Protein AF-A0AAV3RRJ3-F1 (afdb_monomer_lite)

pLDDT: mean 71.47, std 21.26, range [29.67, 95.81]

Structure (mmCIF, N/CA/C/O backbone):
data_AF-A0AAV3RRJ3-F1
#
_entry.id   AF-A0AAV3RRJ3-F1
#
loop_
_atom_site.group_PDB
_atom_site.id
_atom_site.type_symbol
_atom_site.label_atom_id
_atom_site.label_alt_id
_atom_site.label_comp_id
_atom_site.label_asym_id
_atom_site.label_entity_id
_atom_site.label_seq_id
_atom_site.pdbx_PDB_ins_code
_atom_site.Cartn_x
_atom_site.Cartn_y
_atom_site.Cartn_z
_atom_site.occupancy
_atom_site.B_iso_or_equiv
_atom_site.auth_seq_id
_atom_site.auth_comp_id
_atom_site.auth_asym_id
_atom_site.auth_atom_id
_atom_site.pdbx_PDB_model_num
ATOM 1 N N . MET A 1 1 ? -82.367 7.888 60.550 1.00 38.81 1 MET A N 1
ATOM 2 C CA . MET A 1 1 ? -82.787 6.617 59.929 1.00 38.81 1 MET A CA 1
ATOM 3 C C . MET A 1 1 ? -81.619 6.210 59.045 1.00 38.81 1 MET A C 1
ATOM 5 O O . MET A 1 1 ? -81.391 6.871 58.048 1.00 38.81 1 MET A O 1
ATOM 9 N N . GLU A 1 2 ? -80.621 5.538 59.613 1.00 41.44 2 GLU A N 1
ATOM 10 C CA . GLU A 1 2 ? -80.499 4.067 59.730 1.00 41.44 2 GLU A CA 1
ATOM 11 C C . GLU A 1 2 ? -79.431 3.600 58.715 1.00 41.44 2 GLU A C 1
ATOM 13 O O . GLU A 1 2 ? -79.688 3.619 57.520 1.00 41.44 2 GLU A O 1
ATOM 18 N N . TYR A 1 3 ? -78.229 3.347 59.267 1.00 33.16 3 TYR A N 1
ATOM 19 C CA . TYR A 1 3 ? -77.121 2.411 58.953 1.00 33.16 3 TYR A CA 1
ATOM 20 C C . TYR A 1 3 ? -76.788 1.997 57.497 1.00 33.16 3 TYR A C 1
ATOM 22 O O . TYR A 1 3 ? -77.660 1.903 56.652 1.00 33.16 3 TYR A O 1
ATOM 30 N N . ASP A 1 4 ? -75.602 1.518 57.102 1.00 46.25 4 ASP A N 1
ATOM 31 C CA . ASP A 1 4 ? -74.178 1.490 57.496 1.00 46.25 4 ASP A CA 1
ATOM 32 C C . ASP A 1 4 ? -73.520 0.495 56.477 1.00 46.25 4 ASP A C 1
ATOM 34 O O . ASP A 1 4 ? -74.219 -0.224 55.763 1.00 46.25 4 ASP A O 1
ATOM 38 N N . TYR A 1 5 ? -72.188 0.408 56.450 1.00 37.91 5 TYR A N 1
ATOM 39 C CA . TYR A 1 5 ? -71.330 -0.684 55.943 1.00 37.91 5 TYR A CA 1
ATOM 40 C C . TYR A 1 5 ? -70.905 -0.820 54.456 1.00 37.91 5 TYR A C 1
ATOM 42 O O . TYR A 1 5 ? -71.547 -1.438 53.615 1.00 37.91 5 TYR A O 1
ATOM 50 N N . ARG A 1 6 ? -69.648 -0.380 54.236 1.00 47.38 6 ARG A N 1
ATOM 51 C CA . ARG A 1 6 ? -68.499 -1.027 53.539 1.00 47.38 6 ARG A CA 1
ATOM 52 C C . ARG A 1 6 ? -68.763 -2.024 52.385 1.00 47.38 6 ARG A C 1
ATOM 54 O O . ARG A 1 6 ? -69.250 -3.120 52.626 1.00 47.38 6 ARG A O 1
ATOM 61 N N . LYS A 1 7 ? -68.053 -1.820 51.258 1.00 41.25 7 LYS A N 1
ATOM 62 C CA . LYS A 1 7 ? -66.797 -2.526 50.855 1.00 41.25 7 LYS A CA 1
ATOM 63 C C . LYS A 1 7 ? -66.288 -2.026 49.475 1.00 41.25 7 LYS A C 1
ATOM 65 O O . LYS A 1 7 ? -67.068 -1.825 48.558 1.00 41.25 7 LYS A O 1
ATOM 70 N N . ARG A 1 8 ? -64.965 -1.821 49.351 1.00 40.09 8 ARG A N 1
ATOM 71 C CA . ARG A 1 8 ? -64.169 -1.680 48.092 1.00 40.09 8 ARG A CA 1
ATOM 72 C C . ARG A 1 8 ? -63.987 -3.072 47.411 1.00 40.09 8 ARG A C 1
ATOM 74 O O . ARG A 1 8 ? -64.329 -4.028 48.111 1.00 40.09 8 ARG A O 1
ATOM 81 N N . PRO A 1 9 ? -63.363 -3.277 46.207 1.00 49.75 9 PRO A N 1
ATOM 82 C CA . PRO A 1 9 ? -62.542 -2.385 45.339 1.00 49.75 9 PRO A CA 1
ATOM 83 C C . PRO A 1 9 ? -62.705 -2.552 43.779 1.00 49.75 9 PRO A C 1
ATOM 85 O O . PRO A 1 9 ? -63.555 -3.304 43.323 1.00 49.75 9 PRO A O 1
ATOM 88 N N . VAL A 1 10 ? -61.791 -1.881 43.032 1.00 36.28 10 VAL A N 1
ATOM 89 C CA . VAL A 1 10 ? -61.236 -2.045 41.642 1.00 36.28 10 VAL A CA 1
ATOM 90 C C . VAL A 1 10 ? -62.103 -1.677 40.409 1.00 36.28 10 VAL A C 1
ATOM 92 O O . VAL A 1 10 ? -63.136 -2.283 40.179 1.00 36.28 10 VAL A O 1
ATOM 95 N N . GLN A 1 11 ? -61.826 -0.556 39.7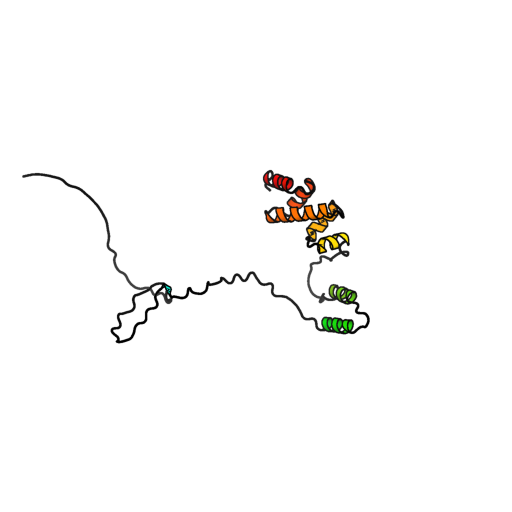01 1.00 38.94 11 GLN A N 1
ATOM 96 C CA . GLN A 1 11 ? -60.890 -0.342 38.549 1.00 38.94 11 GLN A CA 1
ATOM 97 C C . GLN A 1 11 ? -61.323 -1.112 37.271 1.00 38.94 11 GLN A C 1
ATOM 99 O O . GLN A 1 11 ? -61.542 -2.308 37.358 1.00 38.94 11 GLN A O 1
ATOM 104 N N . SER A 1 12 ? -61.493 -0.557 36.058 1.00 34.75 12 SER A N 1
ATOM 105 C CA . SER A 1 12 ? -60.887 0.608 35.392 1.00 34.75 12 SER A CA 1
ATOM 106 C C . SER A 1 12 ? -61.702 1.088 34.162 1.00 34.75 12 SER A C 1
ATOM 108 O O . SER A 1 12 ? -62.388 0.302 33.517 1.00 34.75 12 SER A O 1
ATOM 110 N N . SER A 1 13 ? -61.574 2.394 33.884 1.00 37.94 13 SER A N 1
ATOM 111 C CA . SER A 1 13 ? -61.574 3.163 32.608 1.00 37.94 13 SER A CA 1
ATOM 112 C C . SER A 1 13 ? -61.572 2.401 31.259 1.00 37.94 13 SER A C 1
ATOM 114 O O . SER A 1 13 ? -60.950 1.353 31.169 1.00 37.94 13 SER A O 1
ATOM 116 N N . SER A 1 14 ? -62.069 2.901 30.115 1.00 39.56 14 SER A N 1
ATOM 117 C CA . SER A 1 14 ? -62.614 4.213 29.720 1.00 39.56 14 SER A CA 1
ATOM 118 C C . SER A 1 14 ? -63.046 4.217 28.234 1.00 39.56 14 SER A C 1
ATOM 120 O O . SER A 1 14 ? -62.475 3.505 27.415 1.00 39.56 14 SER A O 1
ATOM 122 N N . SER A 1 15 ? -63.957 5.151 27.925 1.00 34.78 15 SER A N 1
ATOM 123 C CA . SER A 1 15 ? -64.024 6.055 26.750 1.00 34.78 15 SER A CA 1
ATOM 124 C C . SER A 1 15 ? -64.296 5.544 25.321 1.00 34.78 15 SER A C 1
ATOM 126 O O . SER A 1 15 ? -63.518 4.825 24.705 1.00 34.78 15 SER A O 1
ATOM 128 N N . ALA A 1 16 ? -65.389 6.102 24.787 1.00 46.53 16 ALA A N 1
ATOM 129 C CA . ALA A 1 16 ? -65.893 6.099 23.416 1.00 46.53 16 ALA A CA 1
ATOM 130 C C . ALA A 1 16 ? -65.105 7.017 22.457 1.00 46.53 16 ALA A C 1
ATOM 132 O O . ALA A 1 16 ? -64.341 7.874 22.901 1.00 46.53 16 ALA A O 1
ATOM 133 N N . SER A 1 17 ? -65.356 6.925 21.143 1.00 34.03 17 SER A N 1
ATOM 134 C CA . SER A 1 17 ? -64.971 7.976 20.183 1.00 34.03 17 SER A CA 1
ATOM 135 C C . SER A 1 17 ? -65.903 8.083 18.969 1.00 34.03 17 SER A C 1
ATOM 137 O O . SER A 1 17 ? -66.418 7.091 18.460 1.00 34.03 17 SER A O 1
ATOM 139 N N . HIS A 1 18 ? -66.118 9.346 18.586 1.00 35.56 18 HIS A N 1
ATOM 140 C CA . HIS A 1 18 ? -67.070 9.934 17.640 1.00 35.56 18 HIS A CA 1
ATOM 141 C C . HIS A 1 18 ? -66.561 9.987 16.178 1.00 35.56 18 HIS A C 1
ATOM 143 O O . HIS A 1 18 ? -65.372 9.856 15.905 1.00 35.56 18 HIS A O 1
ATOM 149 N N . HIS A 1 19 ? -67.510 10.244 15.270 1.00 38.81 19 HIS A N 1
ATOM 150 C CA . HIS A 1 19 ? -67.436 10.450 13.811 1.00 38.81 19 HIS A CA 1
ATOM 151 C C . HIS A 1 19 ? -66.600 11.657 13.312 1.00 38.81 19 HIS A C 1
ATOM 153 O O . HIS A 1 19 ? -66.565 12.671 13.999 1.00 38.81 19 HIS A O 1
ATOM 159 N N . GLN A 1 20 ? -66.103 11.596 12.055 1.00 42.53 20 GLN A N 1
ATOM 160 C CA . GLN A 1 20 ? -66.396 12.491 10.887 1.00 42.53 20 GLN A CA 1
ATOM 161 C C . GLN A 1 20 ? -65.348 12.308 9.748 1.00 42.53 20 GLN A C 1
ATOM 163 O O . GLN A 1 20 ? -64.156 12.250 10.016 1.00 42.53 20 GLN A O 1
ATOM 168 N N . MET A 1 21 ? -65.746 11.897 8.530 1.00 36.91 21 MET A N 1
ATOM 169 C CA . MET A 1 21 ? -66.129 12.657 7.306 1.00 36.91 21 MET A CA 1
ATOM 170 C C . MET A 1 21 ? -64.959 13.174 6.420 1.00 36.91 21 MET A C 1
ATOM 172 O O . MET A 1 21 ? -64.345 14.187 6.711 1.00 36.91 21 MET A O 1
ATOM 176 N N . TYR A 1 22 ? -64.750 12.451 5.305 1.00 43.03 22 TYR A N 1
ATOM 177 C CA . TYR A 1 22 ? -64.143 12.765 3.989 1.00 43.03 22 TYR A CA 1
ATOM 178 C C . TYR A 1 22 ? -62.840 13.586 3.829 1.00 43.03 22 TYR A C 1
ATOM 180 O O . TYR A 1 22 ? -62.794 14.790 4.046 1.00 43.03 22 TYR A O 1
ATOM 188 N N . GLY A 1 23 ? -61.851 12.930 3.197 1.00 37.75 23 GLY A N 1
ATOM 189 C CA . GLY A 1 23 ? -60.736 13.519 2.441 1.00 37.75 23 GLY A CA 1
ATOM 190 C C . GLY A 1 23 ? -59.931 12.419 1.726 1.00 37.75 23 GLY A C 1
ATOM 191 O O . GLY A 1 23 ? -59.360 11.552 2.380 1.00 37.75 23 GLY A O 1
ATOM 192 N N . GLN A 1 24 ? -59.964 12.392 0.389 1.00 51.06 24 GLN A N 1
ATOM 193 C CA . GLN A 1 24 ? -59.418 11.326 -0.463 1.00 51.06 24 GLN A CA 1
ATOM 194 C C . GLN A 1 24 ? -57.892 11.141 -0.370 1.00 51.06 24 GLN A C 1
ATOM 196 O O . GLN A 1 24 ? -57.144 12.112 -0.347 1.00 51.06 24 GLN A O 1
ATOM 201 N N . ASN A 1 25 ? -57.439 9.883 -0.461 1.00 42.66 25 ASN A N 1
ATOM 202 C CA . ASN A 1 25 ? -56.066 9.509 -0.817 1.00 42.66 25 ASN A CA 1
ATOM 203 C C . ASN A 1 25 ? -56.108 8.489 -1.972 1.00 42.66 25 ASN A C 1
ATOM 205 O O . ASN A 1 25 ? -56.594 7.373 -1.800 1.00 42.66 25 ASN A O 1
ATOM 209 N N . LEU A 1 26 ? -55.610 8.882 -3.149 1.00 51.38 26 LEU A N 1
ATOM 210 C CA . LEU A 1 26 ? -55.610 8.114 -4.407 1.00 51.38 26 LEU A CA 1
ATOM 211 C C . LEU A 1 26 ? -54.469 7.074 -4.526 1.00 51.38 26 LEU A C 1
ATOM 213 O O . LEU A 1 26 ? -53.973 6.822 -5.618 1.00 51.38 26 LEU A O 1
ATOM 217 N N . TYR A 1 27 ? -54.056 6.423 -3.436 1.00 42.62 27 TYR A N 1
ATOM 218 C CA . TYR A 1 27 ? -53.090 5.315 -3.512 1.00 42.62 27 TYR A CA 1
ATOM 219 C C . TYR A 1 27 ? -53.512 4.144 -2.617 1.00 42.62 27 TYR A C 1
ATOM 221 O O . TYR A 1 27 ? -53.810 4.363 -1.439 1.00 42.62 27 TYR A O 1
ATOM 229 N N . PRO A 1 28 ? -53.523 2.891 -3.121 1.00 45.72 28 PRO A N 1
ATOM 230 C CA . PRO A 1 28 ? -53.807 1.739 -2.283 1.00 45.72 28 PRO A CA 1
ATOM 231 C C . PRO A 1 28 ? -52.629 1.513 -1.333 1.00 45.72 28 PRO A C 1
ATOM 233 O O . PRO A 1 28 ? -51.527 1.140 -1.735 1.00 45.72 28 PRO A O 1
ATOM 236 N N . LYS A 1 29 ? -52.871 1.739 -0.042 1.00 45.72 29 LYS A N 1
ATOM 237 C CA . LYS A 1 29 ? -51.953 1.366 1.032 1.00 45.72 29 LYS A CA 1
ATOM 238 C C . LYS A 1 29 ? -51.941 -0.159 1.142 1.00 45.72 29 LYS A C 1
ATOM 240 O O . LYS A 1 29 ? -52.849 -0.760 1.712 1.00 45.72 29 LYS A O 1
ATOM 245 N N . VAL A 1 30 ? -50.921 -0.786 0.563 1.00 50.72 30 VAL A N 1
ATOM 246 C CA . VAL A 1 30 ? -50.671 -2.226 0.695 1.00 50.72 30 VAL A CA 1
ATOM 247 C C . VAL A 1 30 ? -50.358 -2.509 2.165 1.00 50.72 30 VAL A C 1
ATOM 249 O O . VAL A 1 30 ? -49.320 -2.097 2.676 1.00 50.72 30 VAL A O 1
ATOM 252 N N . GLY A 1 31 ? -51.295 -3.148 2.868 1.00 51.72 31 GLY A N 1
ATOM 253 C CA . GLY A 1 31 ? -51.127 -3.508 4.279 1.00 51.72 31 GLY A CA 1
ATOM 254 C C . GLY A 1 31 ? -52.410 -3.683 5.094 1.00 51.72 31 GLY A C 1
ATOM 255 O O . GLY A 1 31 ? -52.335 -4.201 6.202 1.00 51.72 31 GLY A O 1
ATOM 256 N N . GLN A 1 32 ? -53.589 -3.310 4.585 1.00 42.84 32 GLN A N 1
ATOM 257 C CA . GLN A 1 32 ? -54.856 -3.646 5.249 1.00 42.84 32 GLN A CA 1
ATOM 258 C C . GLN A 1 32 ? -55.465 -4.909 4.638 1.00 42.84 32 GLN A C 1
ATOM 260 O O . GLN A 1 32 ? -56.094 -4.875 3.584 1.00 42.84 32 GLN A O 1
ATOM 265 N N . SER A 1 33 ? -55.292 -6.040 5.319 1.00 47.38 33 SER A N 1
ATOM 266 C CA . SER A 1 33 ? -56.078 -7.248 5.081 1.00 47.38 33 SER A CA 1
ATOM 267 C C . SER A 1 33 ? -57.515 -7.013 5.556 1.00 47.38 33 SER A C 1
ATOM 269 O O . SER A 1 33 ? -57.852 -7.308 6.703 1.00 47.38 33 SER A O 1
ATOM 271 N N . GLN A 1 34 ? -58.364 -6.452 4.694 1.00 50.56 34 GLN A N 1
ATOM 272 C CA . GLN A 1 34 ? -59.808 -6.572 4.880 1.00 50.56 34 GLN A CA 1
ATOM 273 C C . GLN A 1 34 ? -60.217 -8.031 4.617 1.00 50.56 34 GLN A C 1
ATOM 275 O O . GLN A 1 34 ? -59.727 -8.630 3.654 1.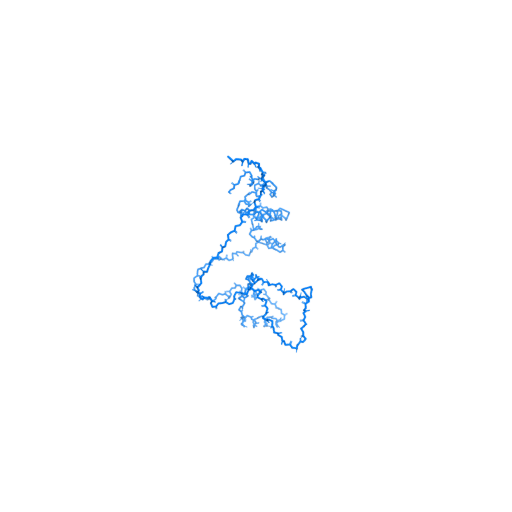00 50.56 34 GLN A O 1
ATOM 280 N N . PRO A 1 35 ? -61.091 -8.633 5.445 1.00 54.84 35 PRO A N 1
ATOM 281 C CA . PRO A 1 35 ? -61.667 -9.927 5.112 1.00 54.84 35 PRO A CA 1
ATOM 282 C C . PRO A 1 35 ? -62.484 -9.778 3.817 1.00 54.84 35 PRO A C 1
ATOM 284 O O . PRO A 1 35 ? -63.171 -8.766 3.650 1.00 54.84 35 PRO A O 1
ATOM 287 N N . PRO A 1 36 ? -62.410 -10.737 2.877 1.00 53.47 36 PRO A N 1
ATOM 288 C CA . PRO A 1 36 ? -63.180 -10.641 1.648 1.00 53.47 36 PRO A CA 1
ATOM 289 C C . PRO A 1 36 ? -64.682 -10.700 1.971 1.00 53.47 36 PRO A C 1
ATOM 291 O O . PRO A 1 36 ? -65.072 -11.382 2.926 1.00 53.47 36 PRO A O 1
ATOM 294 N N . PRO A 1 37 ? -65.544 -10.022 1.191 1.00 55.00 37 PRO A N 1
ATOM 295 C CA . PRO A 1 37 ? -66.982 -10.160 1.350 1.00 55.00 37 PRO A CA 1
ATOM 296 C C . PRO A 1 37 ? -67.382 -11.622 1.131 1.00 55.00 37 PRO A C 1
ATOM 298 O O . PRO A 1 37 ? -66.908 -12.282 0.202 1.00 55.00 37 PRO A O 1
ATOM 301 N N . SER A 1 38 ? -68.252 -12.125 2.005 1.00 58.03 38 SER A N 1
ATOM 302 C CA . SER A 1 38 ? -68.785 -13.485 1.963 1.00 58.03 38 SER A CA 1
ATOM 303 C C . SER A 1 38 ? -69.535 -13.728 0.652 1.00 58.03 38 SER A C 1
ATOM 305 O O . SER A 1 38 ? -70.727 -13.448 0.549 1.00 58.03 38 SER A O 1
ATOM 307 N N . SER A 1 39 ? -68.849 -14.255 -0.366 1.00 59.22 39 SER A N 1
ATOM 308 C CA . SER A 1 39 ? -69.519 -14.749 -1.567 1.00 59.22 39 SER A CA 1
ATOM 309 C C . SER A 1 39 ? -70.046 -16.157 -1.298 1.00 59.22 39 SER A C 1
ATOM 311 O O . SER A 1 39 ? -69.295 -17.132 -1.190 1.00 59.22 39 SER A O 1
ATOM 313 N N . SER A 1 40 ? -71.366 -16.267 -1.173 1.00 61.16 40 SER A N 1
ATOM 314 C CA . SER A 1 40 ? -72.098 -17.536 -1.184 1.00 61.16 40 SER A CA 1
ATOM 315 C C . SER A 1 40 ? -72.157 -18.064 -2.619 1.00 61.16 40 SER A C 1
ATOM 317 O O . SER A 1 40 ? -73.185 -18.004 -3.280 1.00 61.16 40 SER A O 1
ATOM 319 N N . GLY A 1 41 ? -71.012 -18.509 -3.133 1.00 63.00 41 GLY A N 1
ATOM 320 C CA . GLY A 1 41 ? -70.881 -19.182 -4.422 1.00 63.00 41 GLY A CA 1
ATOM 321 C C . GLY A 1 41 ? -70.358 -20.600 -4.220 1.00 63.00 41 GLY A C 1
ATOM 322 O O . GLY A 1 41 ? -69.409 -20.807 -3.457 1.00 63.00 41 GLY A O 1
ATOM 323 N N . ILE A 1 42 ? -70.987 -21.568 -4.890 1.00 66.00 42 ILE A N 1
ATOM 324 C CA . ILE A 1 42 ? -70.557 -22.970 -4.957 1.00 66.00 42 ILE A CA 1
ATOM 325 C C . ILE A 1 42 ? -69.274 -23.017 -5.791 1.00 66.00 42 ILE A C 1
ATOM 327 O O . ILE A 1 42 ? -69.302 -23.093 -7.014 1.00 66.00 42 ILE A O 1
ATOM 331 N N . GLY A 1 43 ? -68.136 -22.887 -5.123 1.00 70.56 43 GLY A N 1
ATOM 332 C CA . GLY A 1 43 ? -66.813 -22.973 -5.724 1.00 70.56 43 GLY A CA 1
ATOM 333 C C . GLY A 1 43 ? -65.848 -23.605 -4.733 1.00 70.56 43 GLY A C 1
ATOM 334 O O . GLY A 1 43 ? -65.941 -23.369 -3.526 1.00 70.56 43 GLY A O 1
ATOM 335 N N . ILE A 1 44 ? -64.934 -24.434 -5.231 1.00 76.50 44 ILE A N 1
ATOM 336 C CA . ILE A 1 44 ? -63.914 -25.078 -4.402 1.00 76.50 44 ILE A CA 1
ATOM 337 C C . ILE A 1 44 ? -62.896 -24.011 -3.999 1.00 76.50 44 ILE A C 1
ATOM 339 O O . ILE A 1 44 ? -62.253 -23.396 -4.848 1.00 76.50 44 ILE A O 1
ATOM 343 N N . ARG A 1 45 ? -62.761 -23.780 -2.691 1.00 72.12 45 ARG A N 1
ATOM 344 C CA . ARG A 1 45 ? -61.795 -22.830 -2.132 1.00 72.12 45 ARG A CA 1
ATOM 345 C C . ARG A 1 45 ? -60.572 -23.612 -1.679 1.00 72.12 45 ARG A C 1
ATOM 347 O O . ARG A 1 45 ? -60.645 -24.367 -0.716 1.00 72.12 45 ARG A O 1
ATOM 354 N N . VAL A 1 46 ? -59.459 -23.437 -2.380 1.00 74.25 46 VAL A N 1
ATOM 355 C CA . VAL A 1 46 ? -58.170 -24.014 -1.990 1.00 74.25 46 VAL A CA 1
ATOM 356 C C . VAL A 1 46 ? -57.407 -22.959 -1.195 1.00 74.25 46 VAL A C 1
ATOM 358 O O . VAL A 1 46 ? -57.127 -21.878 -1.708 1.00 74.25 46 VAL A O 1
ATOM 361 N N . ALA A 1 47 ? -57.094 -23.255 0.066 1.00 77.06 47 ALA A N 1
ATOM 362 C CA . ALA A 1 47 ? -56.273 -22.398 0.915 1.00 77.06 47 ALA A CA 1
ATOM 363 C C . ALA A 1 47 ? -54.886 -23.029 1.092 1.00 77.06 47 ALA A C 1
ATOM 365 O O . ALA A 1 47 ? -54.764 -24.154 1.573 1.00 77.06 47 ALA A O 1
ATOM 366 N N . ILE A 1 48 ? -53.837 -22.301 0.709 1.00 78.62 48 ILE A N 1
ATOM 367 C CA . ILE A 1 48 ? -52.445 -22.712 0.928 1.00 78.62 48 ILE A CA 1
ATOM 368 C C . ILE A 1 48 ? -52.065 -22.317 2.357 1.00 78.62 48 ILE A C 1
ATOM 370 O O . ILE A 1 48 ? -52.187 -21.140 2.717 1.00 78.62 48 ILE A O 1
ATOM 374 N N . LYS A 1 49 ? -51.617 -23.281 3.175 1.00 77.00 49 LYS A N 1
ATOM 375 C CA . LYS A 1 49 ? -51.187 -22.989 4.552 1.00 77.00 49 LYS A CA 1
ATOM 376 C C . LYS A 1 49 ? -50.007 -22.004 4.532 1.00 77.00 49 LYS A C 1
ATOM 378 O O . LYS A 1 49 ? -49.185 -22.090 3.616 1.00 77.00 49 LYS A O 1
ATOM 383 N N . PRO A 1 50 ? -49.895 -21.090 5.511 1.00 73.19 50 PRO A N 1
ATOM 384 C CA . PRO A 1 50 ? -48.785 -20.140 5.590 1.00 73.19 50 PRO A CA 1
ATOM 385 C C . PRO A 1 50 ? -47.411 -20.810 5.483 1.00 73.19 50 PRO A C 1
ATOM 387 O O . PRO A 1 50 ? -46.541 -20.285 4.799 1.00 73.19 50 PRO A O 1
ATOM 390 N N . GLU A 1 51 ? -47.263 -22.003 6.066 1.00 75.44 51 GLU A N 1
ATOM 391 C CA . GLU A 1 51 ? -46.033 -22.809 6.023 1.00 75.44 51 GLU A CA 1
ATOM 392 C C . GLU A 1 51 ? -45.582 -23.214 4.605 1.00 75.44 51 GLU A C 1
ATOM 394 O O . GLU A 1 51 ? -44.405 -23.489 4.398 1.00 75.44 51 GLU A O 1
ATOM 399 N N . TYR A 1 52 ? -46.496 -23.254 3.628 1.00 71.31 52 TYR A N 1
ATOM 400 C CA . TYR A 1 52 ? -46.201 -23.596 2.229 1.00 71.31 52 TYR A CA 1
ATOM 401 C C . TYR A 1 52 ? -46.098 -22.366 1.320 1.00 71.31 52 TYR A C 1
ATOM 403 O O . TYR A 1 52 ? -45.969 -22.501 0.102 1.00 71.31 52 TYR A O 1
ATOM 411 N N . ARG A 1 53 ? -46.181 -21.153 1.877 1.00 74.50 53 ARG A N 1
ATOM 412 C CA . ARG A 1 53 ? -45.932 -19.938 1.101 1.00 74.50 53 ARG A CA 1
ATOM 413 C C . ARG A 1 53 ? -44.435 -19.812 0.872 1.00 74.50 53 ARG A C 1
ATOM 415 O O . ARG A 1 53 ? -43.654 -19.820 1.816 1.00 74.50 53 ARG A O 1
ATOM 422 N N . ILE A 1 54 ? -44.047 -19.681 -0.391 1.00 79.94 54 ILE A N 1
ATOM 423 C CA . ILE A 1 54 ? -42.657 -19.428 -0.760 1.00 79.94 54 ILE A CA 1
ATOM 424 C C . ILE A 1 54 ? -42.271 -18.082 -0.145 1.00 79.94 54 ILE A C 1
ATOM 426 O O . ILE A 1 54 ? -42.954 -17.080 -0.376 1.00 79.94 54 ILE A O 1
ATOM 430 N N . THR A 1 55 ? -41.206 -18.057 0.653 1.00 75.38 55 THR A N 1
ATOM 431 C CA . THR A 1 55 ? -40.625 -16.801 1.128 1.00 75.38 55 THR A CA 1
ATOM 432 C C . THR A 1 55 ? -40.281 -15.960 -0.103 1.00 75.38 55 THR A C 1
ATOM 434 O O . THR A 1 55 ? -39.570 -16.464 -0.978 1.00 75.38 55 THR A O 1
ATOM 437 N N . PRO A 1 56 ? -40.799 -14.723 -0.236 1.00 74.62 56 PRO A N 1
ATOM 438 C CA . PRO A 1 56 ? -40.479 -13.895 -1.389 1.00 74.62 56 PRO A CA 1
ATOM 439 C C . PRO A 1 56 ? -38.955 -13.746 -1.501 1.00 74.62 56 PRO A C 1
ATOM 441 O O . PRO A 1 56 ? -38.289 -13.652 -0.462 1.00 74.62 56 PRO A O 1
ATOM 444 N N . PRO A 1 57 ? -38.392 -13.737 -2.725 1.00 73.94 57 PRO A N 1
ATOM 445 C CA . PRO A 1 57 ? -36.959 -13.585 -2.913 1.00 73.94 57 PRO A CA 1
ATOM 446 C C . PRO A 1 57 ? -36.455 -12.357 -2.147 1.00 73.94 57 PRO A C 1
ATOM 448 O O . PRO A 1 57 ? -37.098 -11.298 -2.239 1.00 73.94 57 PRO A O 1
ATOM 451 N N . PRO A 1 58 ? -35.340 -12.475 -1.400 1.00 73.81 58 PRO A N 1
ATOM 452 C CA . PRO A 1 58 ? -34.731 -11.340 -0.729 1.00 73.81 58 PRO A CA 1
ATOM 453 C C . PRO A 1 58 ? -34.573 -10.190 -1.721 1.00 73.81 58 PRO A C 1
ATOM 455 O O . PRO A 1 58 ? -33.945 -10.345 -2.769 1.00 73.81 58 PRO A O 1
ATOM 458 N N . GLN A 1 59 ? -35.195 -9.050 -1.417 1.00 69.69 59 GLN A N 1
ATOM 459 C CA . GLN A 1 59 ? -35.026 -7.840 -2.209 1.00 69.69 59 GLN A CA 1
ATOM 460 C C . GLN A 1 59 ? -33.605 -7.353 -1.941 1.00 69.69 59 GLN A C 1
ATOM 462 O O . GLN A 1 59 ? -33.350 -6.687 -0.939 1.00 69.69 59 GLN A O 1
ATOM 467 N N . MET A 1 60 ? -32.663 -7.757 -2.792 1.00 59.34 60 MET A N 1
ATOM 468 C CA . MET A 1 60 ? -31.343 -7.151 -2.788 1.00 59.34 60 MET A CA 1
ATOM 469 C C . MET A 1 60 ? -31.555 -5.675 -3.098 1.00 59.34 60 MET A C 1
ATOM 471 O O . MET A 1 60 ? -32.060 -5.322 -4.164 1.00 59.34 60 MET A O 1
ATOM 475 N N . THR A 1 61 ? -31.208 -4.802 -2.155 1.00 63.31 61 THR A N 1
ATOM 476 C CA . THR A 1 61 ? -30.947 -3.412 -2.507 1.00 63.31 61 THR A CA 1
ATOM 477 C C . THR A 1 61 ? -29.950 -3.438 -3.666 1.00 63.31 61 THR A C 1
ATOM 479 O O . THR A 1 61 ? -29.022 -4.255 -3.631 1.00 63.31 61 THR A O 1
ATOM 482 N N . PRO A 1 62 ? -30.104 -2.608 -4.712 1.00 62.00 62 PRO A N 1
ATOM 483 C CA . PRO A 1 62 ? -29.031 -2.404 -5.664 1.00 62.00 62 PRO A CA 1
ATOM 484 C C . PRO A 1 62 ? -27.903 -1.698 -4.912 1.00 62.00 62 PRO A C 1
ATOM 486 O O . PRO A 1 62 ? -27.704 -0.497 -5.024 1.00 62.00 62 PRO A O 1
ATOM 489 N N . GLN A 1 63 ? -27.135 -2.455 -4.132 1.00 57.88 63 GLN A N 1
ATOM 490 C CA . GLN A 1 63 ? -25.777 -2.115 -3.768 1.00 57.88 63 GLN A CA 1
ATOM 491 C C . GLN A 1 63 ? -24.939 -2.351 -5.029 1.00 57.88 63 GLN A C 1
ATOM 493 O O . GLN A 1 63 ? -24.028 -3.170 -5.068 1.00 57.88 63 GLN A O 1
ATOM 498 N N . MET A 1 64 ? -25.298 -1.647 -6.106 1.00 56.12 64 MET A N 1
ATOM 499 C CA . MET A 1 64 ? -24.360 -1.301 -7.152 1.00 56.12 64 MET A CA 1
ATOM 500 C C . MET A 1 64 ? -23.379 -0.356 -6.462 1.00 56.12 64 MET A C 1
ATOM 502 O O . MET A 1 64 ? -23.520 0.857 -6.536 1.00 56.12 64 MET A O 1
ATOM 506 N N . GLY A 1 65 ? -22.422 -0.905 -5.707 1.00 58.59 65 GLY A N 1
ATOM 507 C CA . GLY A 1 65 ? -21.145 -0.218 -5.599 1.00 58.59 65 GLY A CA 1
ATOM 508 C C . GLY A 1 65 ? -20.716 -0.001 -7.040 1.00 58.59 65 GLY A C 1
ATOM 509 O O . GLY A 1 65 ? -20.688 -0.983 -7.783 1.00 58.59 65 GLY A O 1
ATOM 510 N N . ASP A 1 66 ? -20.571 1.262 -7.447 1.00 65.25 66 ASP A N 1
ATOM 511 C CA . ASP A 1 66 ? -20.357 1.669 -8.834 1.00 65.25 66 ASP A CA 1
ATOM 512 C C . ASP A 1 66 ? -19.344 0.737 -9.495 1.00 65.25 66 ASP A C 1
ATOM 514 O O . ASP A 1 66 ? -18.143 0.828 -9.245 1.00 65.25 66 ASP A O 1
ATOM 518 N N . ILE A 1 67 ? -19.835 -0.212 -10.298 1.00 64.00 67 ILE A N 1
ATOM 519 C CA . ILE A 1 67 ? -18.968 -1.100 -11.062 1.00 64.00 67 ILE A CA 1
ATOM 520 C C . ILE A 1 67 ? -18.240 -0.163 -12.017 1.00 64.00 67 ILE A C 1
ATOM 522 O O . ILE A 1 67 ? -18.915 0.468 -12.840 1.00 64.00 67 ILE A O 1
ATOM 526 N N . PRO A 1 68 ? -16.907 -0.019 -11.912 1.00 69.69 68 PRO A N 1
ATOM 527 C CA . PRO A 1 68 ? -16.182 0.918 -12.745 1.00 69.69 68 PRO A CA 1
ATOM 528 C C . PRO A 1 68 ? -16.449 0.557 -14.201 1.00 69.69 68 PRO A C 1
ATOM 530 O O . PRO A 1 68 ? -16.065 -0.514 -14.676 1.00 69.69 68 PRO A O 1
ATOM 533 N N . ARG A 1 69 ? -17.179 1.421 -14.911 1.00 70.50 69 ARG A N 1
ATOM 534 C CA . ARG A 1 69 ? -17.431 1.215 -16.335 1.00 70.50 69 ARG A CA 1
ATOM 535 C C . ARG A 1 69 ? -16.088 1.394 -17.022 1.00 70.50 69 ARG A C 1
ATOM 537 O O . ARG A 1 69 ? -15.499 2.469 -16.943 1.00 70.50 69 ARG A O 1
ATOM 544 N N . SER A 1 70 ? -15.584 0.327 -17.637 1.00 70.06 70 SER A N 1
ATOM 545 C CA . SER A 1 70 ? -14.327 0.379 -18.378 1.00 70.06 70 SER A CA 1
ATOM 546 C C . SER A 1 70 ? -14.428 1.468 -19.444 1.00 70.06 70 SER A C 1
ATOM 548 O O . SER A 1 70 ? -15.275 1.386 -20.332 1.00 70.06 70 SER A O 1
ATOM 550 N N . ASN A 1 71 ? -13.584 2.493 -19.346 1.00 75.25 71 ASN A N 1
ATOM 551 C CA . ASN A 1 71 ? -13.476 3.553 -20.348 1.00 75.25 71 ASN A CA 1
ATOM 552 C C . ASN A 1 71 ? -12.480 3.144 -21.446 1.00 75.25 71 ASN A C 1
ATOM 554 O O . ASN A 1 71 ? -11.574 3.888 -21.821 1.00 75.25 71 ASN A O 1
ATOM 558 N N . PHE A 1 72 ? -12.584 1.890 -21.884 1.00 80.00 72 PHE A N 1
ATOM 559 C CA . PHE A 1 72 ? -11.716 1.348 -22.911 1.00 80.00 72 PHE A CA 1
ATOM 560 C C . PHE A 1 72 ? -12.168 1.867 -24.277 1.00 80.00 72 PHE A C 1
ATOM 562 O O . PHE A 1 72 ? -13.293 1.609 -24.706 1.00 80.00 72 PHE A O 1
ATOM 569 N N . HIS A 1 73 ? -11.270 2.583 -24.948 1.00 79.06 73 HIS A N 1
ATOM 570 C CA . HIS A 1 73 ? -11.431 3.008 -26.331 1.00 79.06 73 HIS A CA 1
ATOM 571 C C . HIS A 1 73 ? -10.631 2.069 -27.230 1.00 79.06 73 HIS A C 1
ATOM 573 O O . HIS A 1 73 ? -9.445 1.833 -26.998 1.00 79.06 73 HIS A O 1
ATOM 579 N N . PHE A 1 74 ? -11.301 1.494 -28.230 1.00 83.06 74 PHE A N 1
ATOM 580 C CA . PHE A 1 74 ? -10.661 0.602 -29.187 1.00 83.06 74 PHE A CA 1
ATOM 581 C C . PHE A 1 74 ? -9.935 1.425 -30.253 1.00 83.06 74 PHE A C 1
ATOM 583 O O . PHE A 1 74 ? -10.571 2.118 -31.044 1.00 83.06 74 PHE A O 1
ATOM 590 N N . GLU A 1 75 ? -8.609 1.330 -30.271 1.00 83.75 75 GLU A N 1
ATOM 591 C CA . GLU A 1 75 ? -7.752 2.037 -31.222 1.00 83.75 75 GLU A CA 1
ATOM 592 C C . GLU A 1 75 ? -7.345 1.086 -32.357 1.00 83.75 75 GLU A C 1
ATOM 594 O O . GLU A 1 75 ? -6.439 0.262 -32.205 1.00 83.75 75 GLU A O 1
ATOM 599 N N . PHE A 1 76 ? -8.019 1.193 -33.507 1.00 89.19 76 PHE A N 1
ATOM 600 C CA . PHE A 1 76 ? -7.775 0.326 -34.672 1.00 89.19 76 PHE A CA 1
ATOM 601 C C . PHE A 1 76 ? -6.335 0.425 -35.196 1.00 89.19 76 PHE A C 1
ATOM 603 O O . PHE A 1 76 ? -5.756 -0.571 -35.633 1.00 89.19 76 PHE A O 1
ATOM 610 N N . ASP A 1 77 ? -5.730 1.611 -35.123 1.00 85.25 77 ASP A N 1
ATOM 611 C CA . ASP A 1 77 ? -4.352 1.826 -35.571 1.00 85.25 77 ASP A CA 1
ATOM 612 C C . ASP A 1 77 ? -3.343 1.091 -34.680 1.00 85.25 77 ASP A C 1
ATOM 614 O O . ASP A 1 77 ? -2.374 0.500 -35.170 1.00 85.25 77 ASP A O 1
ATOM 618 N N . LEU A 1 78 ? -3.608 1.052 -33.370 1.00 85.00 78 LEU A N 1
ATOM 619 C CA . LEU A 1 78 ? -2.803 0.297 -32.419 1.00 85.00 78 LEU A CA 1
ATOM 620 C C . LEU A 1 78 ? -2.932 -1.209 -32.650 1.00 85.00 78 LEU A C 1
ATOM 622 O O . LEU A 1 78 ? -1.920 -1.911 -32.679 1.00 85.00 78 LEU A O 1
ATOM 626 N N . GLU A 1 79 ? -4.156 -1.709 -32.823 1.00 88.12 79 GLU A N 1
ATOM 627 C CA . GLU A 1 79 ? -4.392 -3.124 -33.117 1.00 88.12 79 GLU A CA 1
ATOM 628 C C . GLU A 1 79 ? -3.642 -3.543 -34.385 1.00 88.12 79 GLU A C 1
ATOM 630 O O . GLU A 1 79 ? -2.934 -4.551 -34.390 1.00 88.12 79 GLU A O 1
ATOM 635 N N . LYS A 1 80 ? -3.707 -2.728 -35.442 1.00 88.56 80 LYS A N 1
ATOM 636 C CA . LYS A 1 80 ? -2.993 -2.996 -36.692 1.00 88.56 80 LYS A CA 1
ATOM 637 C C . LYS A 1 80 ? -1.475 -3.049 -36.494 1.00 88.56 80 LYS A C 1
ATOM 639 O O . LYS A 1 80 ? -0.819 -3.909 -37.080 1.00 88.56 80 LYS A O 1
ATOM 644 N N . LYS A 1 81 ? -0.913 -2.177 -35.648 1.00 85.81 81 LYS A N 1
ATOM 645 C CA . LYS A 1 81 ? 0.517 -2.188 -35.283 1.00 85.81 81 LYS A CA 1
ATOM 646 C C . LYS A 1 81 ? 0.891 -3.448 -34.495 1.00 85.81 81 LYS A C 1
ATOM 648 O O . LYS A 1 81 ? 1.940 -4.033 -34.750 1.00 85.81 81 LYS A O 1
ATOM 653 N N . ILE A 1 82 ? 0.025 -3.893 -33.585 1.00 87.19 82 ILE A N 1
ATOM 654 C CA . ILE A 1 82 ? 0.193 -5.137 -32.819 1.00 87.19 82 ILE A CA 1
ATOM 655 C C . ILE A 1 82 ? 0.170 -6.357 -33.745 1.00 87.19 82 ILE A C 1
ATOM 657 O O . ILE A 1 82 ? 1.056 -7.204 -33.650 1.00 87.19 82 ILE A O 1
ATOM 661 N N . LEU A 1 83 ? -0.803 -6.430 -34.657 1.00 89.44 83 LEU A N 1
ATOM 662 C CA . LEU A 1 83 ? -0.931 -7.530 -35.615 1.00 89.44 83 LEU A CA 1
ATOM 663 C C . LEU A 1 83 ? 0.277 -7.600 -36.558 1.00 89.44 83 LEU A C 1
ATOM 665 O O . LEU A 1 83 ? 0.828 -8.678 -36.760 1.00 89.44 83 LEU A O 1
ATOM 669 N N . ALA A 1 84 ? 0.736 -6.455 -37.071 1.00 86.62 84 ALA A N 1
ATOM 670 C CA . ALA A 1 84 ? 1.908 -6.395 -37.942 1.00 86.62 84 ALA A CA 1
ATOM 671 C C . ALA A 1 84 ? 3.213 -6.786 -37.220 1.00 86.62 84 ALA A C 1
ATOM 673 O O . ALA A 1 84 ? 4.070 -7.447 -37.799 1.00 86.62 84 ALA A O 1
ATOM 674 N N . GLU A 1 85 ? 3.389 -6.400 -35.953 1.00 84.56 85 GLU A N 1
ATOM 675 C CA . GLU A 1 85 ? 4.588 -6.769 -35.186 1.00 84.56 85 GLU A CA 1
ATOM 676 C C . GLU A 1 85 ? 4.571 -8.237 -34.748 1.00 84.56 85 GLU A C 1
ATOM 678 O O . GLU A 1 85 ? 5.629 -8.860 -34.677 1.00 84.56 85 GLU A O 1
ATOM 683 N N . ALA A 1 86 ? 3.388 -8.807 -34.508 1.00 83.50 86 ALA A N 1
ATOM 684 C CA . ALA A 1 86 ? 3.229 -10.235 -34.248 1.00 83.50 86 ALA A CA 1
ATOM 685 C C . ALA A 1 86 ? 3.583 -11.105 -35.470 1.00 83.50 86 ALA A C 1
ATOM 687 O O . ALA A 1 86 ? 3.998 -12.247 -35.294 1.00 83.50 86 ALA A O 1
ATOM 688 N N . GLU A 1 87 ? 3.452 -10.572 -36.690 1.00 84.44 87 GLU A N 1
ATOM 689 C CA . GLU A 1 87 ? 3.839 -11.251 -37.937 1.00 84.44 87 GLU A CA 1
ATOM 690 C C . GLU A 1 87 ? 5.361 -11.227 -38.187 1.00 84.44 87 GLU A C 1
ATOM 692 O O . GLU A 1 87 ? 5.882 -11.994 -38.998 1.00 84.44 87 GLU A O 1
ATOM 697 N N . LYS A 1 88 ? 6.117 -10.379 -37.478 1.00 88.50 88 LYS A N 1
ATOM 698 C CA . LYS A 1 88 ? 7.564 -10.261 -37.679 1.00 88.50 88 LYS A CA 1
ATOM 699 C C . LYS A 1 88 ? 8.309 -11.446 -37.060 1.00 88.50 88 LYS A C 1
ATOM 701 O O . LYS A 1 88 ? 8.038 -11.844 -35.934 1.00 88.50 88 LYS A O 1
ATOM 706 N N . GLU A 1 89 ? 9.346 -11.929 -37.746 1.00 77.94 89 GLU A N 1
ATOM 707 C CA . GLU A 1 89 ? 10.213 -13.034 -37.288 1.00 77.94 89 GLU A CA 1
ATOM 708 C C . GLU A 1 89 ? 10.861 -12.772 -35.908 1.00 77.94 89 GLU A C 1
ATOM 710 O O . GLU A 1 89 ? 11.192 -13.700 -35.175 1.00 77.94 89 GLU A O 1
ATOM 715 N N . THR A 1 90 ? 10.997 -11.498 -35.518 1.00 79.31 90 THR A N 1
ATOM 716 C CA . THR A 1 90 ? 11.464 -11.070 -34.187 1.00 79.31 90 THR A CA 1
ATOM 717 C C . THR A 1 90 ? 10.567 -9.969 -33.596 1.00 79.31 90 THR A C 1
ATOM 719 O O . THR A 1 90 ? 10.858 -8.776 -33.751 1.00 79.31 90 THR A O 1
ATOM 722 N N . PRO A 1 91 ? 9.478 -10.326 -32.893 1.00 80.69 91 PRO A N 1
ATOM 723 C CA . PRO A 1 91 ? 8.550 -9.348 -32.327 1.00 80.69 91 PRO A CA 1
ATOM 724 C C . PRO A 1 91 ? 9.214 -8.463 -31.259 1.00 80.69 91 PRO A C 1
ATOM 726 O O . PRO A 1 91 ? 9.767 -8.946 -30.272 1.00 80.69 91 PRO A O 1
ATOM 729 N N . ASN A 1 92 ? 9.154 -7.144 -31.437 1.00 77.88 92 ASN A N 1
ATOM 730 C CA . ASN A 1 92 ? 9.718 -6.131 -30.544 1.00 77.88 92 ASN A CA 1
ATOM 731 C C . ASN A 1 92 ? 8.618 -5.423 -29.737 1.00 77.88 92 ASN A C 1
ATOM 733 O O . ASN A 1 92 ? 8.373 -4.221 -29.877 1.00 77.88 92 ASN A O 1
ATOM 737 N N . TRP A 1 93 ? 7.991 -6.169 -28.826 1.00 81.88 93 TRP A N 1
ATOM 738 C CA . TRP A 1 93 ? 6.921 -5.686 -27.943 1.00 81.88 93 TRP A CA 1
ATOM 739 C C . TRP A 1 93 ? 7.305 -4.459 -27.106 1.00 81.88 93 TRP A C 1
ATOM 741 O O . TRP A 1 93 ? 6.467 -3.597 -26.846 1.00 81.88 93 TRP A O 1
ATOM 751 N N . SER A 1 94 ? 8.584 -4.334 -26.739 1.00 77.81 94 SER A N 1
ATOM 752 C CA . SER A 1 94 ? 9.103 -3.206 -25.957 1.00 77.81 94 SER A CA 1
ATOM 753 C C . SER A 1 94 ? 8.959 -1.860 -26.672 1.00 77.81 94 SER A C 1
ATOM 755 O O . SER A 1 94 ? 8.779 -0.843 -26.008 1.00 77.81 94 SER A O 1
ATOM 757 N N . ARG A 1 95 ? 9.004 -1.837 -28.013 1.00 76.06 95 ARG A N 1
ATOM 758 C CA . ARG A 1 95 ? 8.778 -0.612 -28.797 1.00 76.06 95 ARG A CA 1
ATOM 759 C C . ARG A 1 95 ? 7.305 -0.230 -28.823 1.00 76.06 95 ARG A C 1
ATOM 761 O O . ARG A 1 95 ? 6.987 0.924 -28.586 1.00 76.06 95 ARG A O 1
ATOM 768 N N . ILE A 1 96 ? 6.409 -1.198 -29.025 1.00 72.25 96 ILE A N 1
ATOM 769 C CA . ILE A 1 96 ? 4.960 -0.945 -29.032 1.00 72.25 96 ILE A CA 1
ATOM 770 C C . ILE A 1 96 ? 4.485 -0.446 -27.666 1.00 72.25 96 ILE A C 1
ATOM 772 O O . ILE A 1 96 ? 3.757 0.539 -27.604 1.00 72.25 96 ILE A O 1
ATOM 776 N N . MET A 1 97 ? 4.931 -1.072 -26.572 1.00 68.19 97 MET A N 1
ATOM 777 C CA . MET A 1 97 ? 4.626 -0.597 -25.217 1.00 68.19 97 MET A CA 1
ATOM 778 C C . MET A 1 97 ? 5.265 0.762 -24.901 1.00 68.19 97 MET A C 1
ATOM 780 O O . MET A 1 97 ? 4.677 1.553 -24.166 1.00 68.19 97 MET A O 1
ATOM 784 N N . GLY A 1 98 ? 6.450 1.046 -25.450 1.00 68.50 98 GLY A N 1
ATOM 785 C CA . GLY A 1 98 ? 7.097 2.353 -25.333 1.00 68.50 98 GLY A CA 1
ATOM 786 C C . GLY A 1 98 ? 6.329 3.461 -26.060 1.00 68.50 98 GLY A C 1
ATOM 787 O O . GLY A 1 98 ? 6.062 4.502 -25.465 1.00 68.50 98 GLY A O 1
ATOM 788 N N . ASP A 1 99 ? 5.916 3.210 -27.304 1.00 62.16 99 ASP A N 1
ATOM 789 C CA . ASP A 1 99 ? 5.189 4.163 -28.152 1.00 62.16 99 ASP A CA 1
ATOM 790 C C . ASP A 1 99 ? 3.754 4.395 -27.664 1.00 62.16 99 ASP A C 1
ATOM 792 O O . ASP A 1 99 ? 3.285 5.528 -27.646 1.00 62.16 99 ASP A O 1
ATOM 796 N N . LEU A 1 100 ? 3.069 3.361 -27.163 1.00 62.66 100 LEU A N 1
ATOM 797 C CA . LEU A 1 100 ? 1.757 3.498 -26.516 1.00 62.66 100 LEU A CA 1
ATOM 798 C C . LEU A 1 100 ? 1.767 4.467 -25.330 1.00 62.66 100 LEU A C 1
ATOM 800 O O . LEU A 1 100 ? 0.760 5.107 -25.033 1.00 62.66 100 LEU A O 1
ATOM 804 N N . ARG A 1 101 ? 2.911 4.573 -24.647 1.00 56.09 101 ARG A N 1
ATOM 805 C CA . ARG A 1 101 ? 3.112 5.484 -23.518 1.00 56.09 101 ARG A CA 1
ATOM 806 C C . ARG A 1 101 ? 3.334 6.938 -23.963 1.00 56.09 101 ARG A C 1
ATOM 808 O O . ARG A 1 101 ? 3.303 7.817 -23.107 1.00 56.09 101 ARG A O 1
ATOM 815 N N . PHE A 1 102 ? 3.559 7.182 -25.258 1.00 49.78 102 PHE A N 1
ATOM 816 C CA . PHE A 1 102 ? 3.875 8.493 -25.837 1.00 49.78 102 PHE A CA 1
ATOM 817 C C . PHE A 1 102 ? 2.870 8.986 -26.898 1.00 49.78 102 PHE A C 1
ATOM 819 O O . PHE A 1 102 ? 2.747 10.197 -27.058 1.00 49.78 102 PHE A O 1
ATOM 826 N N . GLU A 1 103 ? 2.130 8.110 -27.591 1.00 42.06 103 GLU A N 1
ATOM 827 C CA . GLU A 1 103 ? 1.210 8.503 -28.678 1.00 42.06 103 GLU A CA 1
ATOM 828 C C . GLU A 1 103 ? -0.259 8.704 -28.257 1.00 42.06 103 GLU A C 1
ATOM 830 O O . GLU A 1 103 ? -1.015 9.317 -29.007 1.00 42.06 103 GLU A O 1
ATOM 835 N N . ASN A 1 104 ? -0.688 8.300 -27.052 1.00 44.41 104 ASN A N 1
ATOM 836 C CA . ASN A 1 104 ? -2.032 8.639 -26.552 1.00 44.41 104 ASN A CA 1
ATOM 837 C C . ASN A 1 104 ? -2.036 9.982 -25.800 1.00 44.41 104 ASN A C 1
ATOM 839 O O . ASN A 1 104 ? -2.266 10.049 -24.594 1.00 44.41 104 ASN A O 1
ATOM 843 N N . ILE A 1 105 ? -1.745 11.065 -26.521 1.00 37.31 105 ILE A N 1
ATOM 844 C CA . ILE A 1 105 ? -2.175 12.407 -26.119 1.00 37.31 105 ILE A CA 1
ATOM 845 C C . ILE A 1 105 ? -2.786 13.072 -27.356 1.00 37.31 105 ILE A C 1
ATOM 847 O O . ILE A 1 105 ? -2.057 13.682 -28.144 1.00 37.31 105 ILE A O 1
ATOM 851 N N . PRO A 1 106 ? -4.115 12.992 -27.562 1.00 36.38 106 PRO A N 1
ATOM 852 C CA . PRO A 1 106 ? -4.773 13.903 -28.478 1.00 36.38 106 PRO A CA 1
ATOM 853 C C . PRO A 1 106 ? -4.539 15.328 -27.969 1.00 36.38 106 PRO A C 1
ATOM 855 O O . PRO A 1 106 ? -4.871 15.706 -26.845 1.00 36.38 106 PRO A O 1
ATOM 858 N N . SER A 1 107 ? -3.904 16.121 -28.814 1.00 38.00 107 SER A N 1
ATOM 859 C CA . SER A 1 107 ? -3.526 17.502 -28.585 1.00 38.00 107 SER A CA 1
ATOM 860 C C . SER A 1 107 ? -4.754 18.416 -28.510 1.00 38.00 107 SER A C 1
ATOM 862 O O . SER A 1 107 ? -5.073 19.099 -29.478 1.00 38.00 107 SER A O 1
ATOM 864 N N . LYS A 1 108 ? -5.434 18.493 -27.353 1.00 32.31 108 LYS A N 1
ATOM 865 C CA . LYS A 1 108 ? -6.175 19.701 -26.940 1.00 32.31 108 LYS A CA 1
ATOM 866 C C . LYS A 1 108 ? -6.618 19.691 -25.470 1.00 32.31 108 LYS A C 1
ATOM 868 O O . LYS A 1 108 ? -7.195 18.726 -24.989 1.00 32.31 108 LYS A O 1
ATOM 873 N N . SER A 1 109 ? -6.465 20.868 -24.857 1.00 29.67 109 SER A N 1
ATOM 874 C CA . SER A 1 109 ? -7.063 21.386 -23.611 1.00 29.67 109 SER A CA 1
ATOM 875 C C . SER A 1 109 ? -6.532 20.899 -22.247 1.00 29.67 109 SER A C 1
ATOM 877 O O . SER A 1 109 ? -6.815 19.799 -21.796 1.00 29.67 109 SER A O 1
ATOM 879 N N . THR A 1 110 ? -5.900 21.866 -21.561 1.00 31.31 110 THR A N 1
ATOM 880 C CA . THR A 1 110 ? -5.895 22.124 -20.103 1.00 31.31 110 THR A CA 1
ATOM 881 C C . THR A 1 110 ? -5.249 21.100 -19.162 1.00 31.31 110 THR A C 1
ATOM 883 O O . THR A 1 110 ? -5.869 20.146 -18.721 1.00 31.31 110 THR A O 1
ATOM 886 N N . GLU A 1 111 ? -4.002 21.418 -18.796 1.00 37.84 111 GLU A N 1
ATOM 887 C CA . GLU A 1 111 ? -3.507 21.497 -17.411 1.00 37.84 111 GLU A CA 1
ATOM 888 C C . GLU A 1 111 ? -3.824 20.322 -16.471 1.00 37.84 111 GLU A C 1
ATOM 890 O O . GLU A 1 111 ? -4.834 20.315 -15.776 1.00 37.84 111 GLU A O 1
ATOM 895 N N . SER A 1 112 ? -2.891 19.366 -16.388 1.00 33.16 112 SER A N 1
ATOM 896 C CA . SER A 1 112 ? -2.212 18.959 -15.139 1.00 33.16 112 SER A CA 1
ATOM 897 C C . SER A 1 112 ? -1.244 17.806 -15.415 1.00 33.16 112 SER A C 1
ATOM 899 O O . SER A 1 112 ? -1.592 16.629 -15.414 1.00 33.16 112 SER A O 1
ATOM 901 N N . THR A 1 113 ? 0.012 18.173 -15.639 1.00 33.28 113 THR A N 1
ATOM 902 C CA . THR A 1 113 ? 1.188 17.315 -15.476 1.00 33.28 113 THR A CA 1
ATOM 903 C C . THR A 1 113 ? 1.204 16.777 -14.031 1.00 33.28 113 THR A C 1
ATOM 905 O O . THR A 1 113 ? 1.066 17.562 -13.095 1.00 33.28 113 THR A O 1
ATOM 908 N N . PRO A 1 114 ? 1.429 15.471 -13.818 1.00 34.50 114 PRO A N 1
ATOM 909 C CA . PRO A 1 114 ? 2.763 15.119 -13.364 1.00 34.50 114 PRO A CA 1
ATOM 910 C C . PRO A 1 114 ? 3.383 14.109 -14.321 1.00 34.50 114 PRO A C 1
ATOM 912 O O . PRO A 1 114 ? 2.967 12.961 -14.456 1.00 34.50 114 PRO A O 1
ATOM 915 N N . SER A 1 115 ? 4.421 14.605 -14.980 1.00 38.78 115 SER A N 1
ATOM 916 C CA . SER A 1 115 ? 5.497 13.871 -15.611 1.00 38.78 115 SER A CA 1
ATOM 917 C C . SER A 1 115 ? 5.791 12.609 -14.804 1.00 38.78 115 SER A C 1
ATOM 919 O O . SER A 1 115 ? 6.267 12.687 -13.668 1.00 38.78 115 SER A O 1
ATOM 921 N N . PHE A 1 116 ? 5.492 11.436 -15.365 1.00 42.34 116 PHE A N 1
ATOM 922 C CA . PHE A 1 116 ? 6.089 10.211 -14.857 1.00 42.34 116 PHE A CA 1
ATOM 923 C C . PHE A 1 116 ? 7.575 10.315 -15.168 1.00 42.34 116 PHE A C 1
ATOM 925 O O . PHE A 1 116 ? 7.995 10.053 -16.293 1.00 42.34 116 PHE A O 1
ATOM 932 N N . GLY A 1 117 ? 8.315 10.771 -14.158 1.00 42.00 117 GLY A N 1
ATOM 933 C CA . GLY A 1 117 ? 9.753 10.950 -14.175 1.00 42.00 117 GLY A CA 1
ATOM 934 C C . GLY A 1 117 ? 10.528 9.649 -14.432 1.00 42.00 117 GLY A C 1
ATOM 935 O O . GLY A 1 117 ? 9.959 8.661 -14.907 1.00 42.00 117 GLY A O 1
ATOM 936 N N . PRO A 1 118 ? 11.842 9.659 -14.149 1.00 48.09 118 PRO A N 1
ATOM 937 C CA . PRO A 1 118 ? 12.784 8.623 -14.569 1.00 48.09 118 PRO A CA 1
ATOM 938 C C . PRO A 1 118 ? 12.265 7.242 -14.172 1.00 48.09 118 PRO A C 1
ATOM 940 O O . PRO A 1 118 ? 11.594 7.113 -13.144 1.00 48.09 118 PRO A O 1
ATOM 943 N N . SER A 1 119 ? 12.526 6.229 -15.010 1.00 57.78 119 SER A N 1
ATOM 944 C CA . SER A 1 119 ? 12.094 4.850 -14.759 1.00 57.78 119 SER A CA 1
ATOM 945 C C . SER A 1 119 ? 12.272 4.517 -13.275 1.00 57.78 119 SER A C 1
ATOM 947 O O . SER A 1 119 ? 13.368 4.769 -12.765 1.00 57.78 119 SER A O 1
ATOM 949 N N . PRO A 1 120 ? 11.235 4.022 -12.573 1.00 65.31 120 PRO A N 1
ATOM 950 C CA . PRO A 1 120 ? 11.344 3.762 -11.145 1.00 65.31 120 PRO A CA 1
ATOM 951 C C . PRO A 1 120 ? 12.562 2.882 -10.890 1.00 65.31 120 PRO A C 1
ATOM 953 O O . PRO A 1 120 ? 12.811 1.956 -11.665 1.00 65.31 120 PRO A O 1
ATOM 956 N N . ASP A 1 121 ? 13.326 3.206 -9.845 1.00 75.75 121 ASP A N 1
ATOM 957 C CA . ASP A 1 121 ? 14.570 2.501 -9.554 1.00 75.75 121 ASP A CA 1
ATOM 958 C C . ASP A 1 121 ? 14.347 0.983 -9.602 1.00 75.75 121 ASP A C 1
ATOM 960 O O . ASP A 1 121 ? 13.322 0.504 -9.095 1.00 75.75 121 ASP A O 1
ATOM 964 N N . PRO A 1 122 ? 15.288 0.201 -10.160 1.00 85.62 122 PRO A N 1
ATOM 965 C CA . PRO A 1 122 ? 15.152 -1.254 -10.258 1.00 85.62 122 PRO A CA 1
ATOM 966 C C . PRO A 1 122 ? 14.788 -1.915 -8.919 1.00 85.62 122 PRO A C 1
ATOM 968 O O . PRO A 1 122 ? 14.054 -2.902 -8.872 1.00 85.62 122 PRO A O 1
ATOM 971 N N . ILE A 1 123 ? 15.252 -1.319 -7.816 1.00 86.06 123 ILE A N 1
ATOM 972 C CA . ILE A 1 123 ? 14.952 -1.721 -6.440 1.00 86.06 123 ILE A CA 1
ATOM 973 C C . ILE A 1 123 ? 13.462 -1.525 -6.117 1.00 86.06 123 ILE A C 1
ATOM 975 O O . ILE A 1 123 ? 12.820 -2.432 -5.595 1.00 86.06 123 ILE A O 1
ATOM 979 N N . VAL A 1 124 ? 12.878 -0.377 -6.468 1.00 87.25 124 VAL A N 1
ATOM 980 C CA . VAL A 1 124 ? 11.449 -0.098 -6.258 1.00 87.25 124 VAL A CA 1
ATOM 981 C C . VAL A 1 124 ? 10.594 -1.049 -7.096 1.00 87.25 124 VAL A C 1
ATOM 983 O O . VAL A 1 124 ? 9.630 -1.607 -6.579 1.00 87.25 124 VAL A O 1
ATOM 986 N N . ILE A 1 125 ? 10.974 -1.312 -8.353 1.00 88.12 125 ILE A N 1
ATOM 987 C CA . ILE A 1 125 ? 10.270 -2.262 -9.236 1.00 88.12 125 ILE A CA 1
ATOM 988 C C . ILE A 1 125 ? 10.227 -3.668 -8.621 1.00 88.12 125 ILE A C 1
ATOM 990 O O . ILE A 1 125 ? 9.177 -4.310 -8.619 1.00 88.12 125 ILE A O 1
ATOM 994 N N . LYS A 1 126 ? 11.343 -4.135 -8.051 1.00 91.00 126 LYS A N 1
ATOM 995 C CA . LYS A 1 126 ? 11.424 -5.427 -7.351 1.00 91.00 126 LYS A CA 1
ATOM 996 C C . LYS A 1 126 ? 10.410 -5.520 -6.207 1.00 91.00 126 LYS A C 1
ATOM 998 O O . LYS A 1 126 ? 9.738 -6.539 -6.080 1.00 91.00 126 LYS A O 1
ATOM 1003 N N . TYR A 1 127 ? 10.270 -4.477 -5.391 1.00 89.50 127 TYR A N 1
ATOM 1004 C CA . TYR A 1 127 ? 9.300 -4.467 -4.290 1.00 89.50 127 TYR A CA 1
ATOM 1005 C C . TYR A 1 127 ? 7.853 -4.301 -4.770 1.00 89.50 127 TYR A C 1
ATOM 1007 O O . TYR A 1 127 ? 6.958 -4.942 -4.226 1.00 89.50 127 TYR A O 1
ATOM 1015 N N . LEU A 1 128 ? 7.617 -3.536 -5.836 1.00 90.38 128 LEU A N 1
ATOM 1016 C CA . LEU A 1 128 ? 6.304 -3.449 -6.483 1.00 90.38 128 LEU A CA 1
ATOM 1017 C C . LEU A 1 128 ? 5.828 -4.811 -7.003 1.00 90.38 128 LEU A C 1
ATOM 1019 O O . LEU A 1 128 ? 4.668 -5.171 -6.820 1.00 90.38 128 LEU A O 1
ATOM 1023 N N . ALA A 1 129 ? 6.729 -5.603 -7.592 1.00 87.88 129 ALA A N 1
ATOM 1024 C CA . ALA A 1 129 ? 6.423 -6.958 -8.053 1.00 87.88 129 ALA A CA 1
ATOM 1025 C C . ALA A 1 129 ? 6.046 -7.919 -6.907 1.00 87.88 129 ALA A C 1
ATOM 1027 O O . ALA A 1 129 ? 5.387 -8.927 -7.144 1.00 87.88 129 ALA A O 1
ATOM 1028 N N . LEU A 1 130 ? 6.419 -7.598 -5.662 1.00 87.25 130 LEU A N 1
ATOM 1029 C CA . LEU A 1 130 ? 6.003 -8.332 -4.460 1.00 87.25 130 LEU A CA 1
ATOM 1030 C C . LEU A 1 130 ? 4.620 -7.897 -3.939 1.00 87.25 130 LEU A C 1
ATOM 1032 O O . LEU A 1 130 ? 4.209 -8.352 -2.874 1.00 87.25 130 LEU A O 1
ATOM 1036 N N . GLY A 1 131 ? 3.915 -7.021 -4.660 1.00 87.12 131 GLY A N 1
ATOM 1037 C CA . GLY A 1 131 ? 2.588 -6.523 -4.289 1.00 87.12 131 GLY A CA 1
ATOM 1038 C C . GLY A 1 131 ? 2.604 -5.394 -3.257 1.00 87.12 131 GLY A C 1
ATOM 1039 O O . GLY A 1 131 ? 1.558 -5.057 -2.710 1.00 87.12 131 GLY A O 1
ATOM 1040 N N . LEU A 1 132 ? 3.770 -4.806 -2.971 1.00 86.94 132 LEU A N 1
ATOM 1041 C CA . LEU A 1 132 ? 3.889 -3.665 -2.063 1.00 86.94 132 LEU A CA 1
ATOM 1042 C C . LEU A 1 132 ? 3.483 -2.369 -2.785 1.00 86.94 132 LEU A C 1
ATOM 1044 O O . LEU A 1 132 ? 3.732 -2.203 -3.979 1.00 86.94 132 LEU A O 1
ATOM 1048 N N . SER A 1 133 ? 2.866 -1.433 -2.064 1.00 87.25 133 SER A N 1
ATOM 1049 C CA . SER A 1 133 ? 2.382 -0.170 -2.631 1.00 87.25 133 SER A CA 1
ATOM 1050 C C . SER A 1 133 ? 3.530 0.783 -2.979 1.00 87.25 133 SER A C 1
ATOM 1052 O O . SER A 1 133 ? 4.476 0.958 -2.211 1.00 87.25 133 SER A O 1
ATOM 1054 N N . ARG A 1 134 ? 3.437 1.433 -4.147 1.00 88.19 134 ARG A N 1
ATOM 1055 C CA . ARG A 1 134 ? 4.499 2.291 -4.702 1.00 88.19 134 ARG A CA 1
ATOM 1056 C C . ARG A 1 134 ? 4.971 3.369 -3.740 1.00 88.19 134 ARG A C 1
ATOM 1058 O O . ARG A 1 134 ? 6.172 3.506 -3.530 1.00 88.19 134 ARG A O 1
ATOM 1065 N N . ASP A 1 135 ? 4.031 4.112 -3.177 1.00 87.19 135 ASP A N 1
ATOM 1066 C CA . ASP A 1 135 ? 4.329 5.307 -2.387 1.00 87.19 135 ASP A CA 1
ATOM 1067 C C . ASP A 1 135 ? 5.036 4.927 -1.080 1.00 87.19 135 ASP A C 1
ATOM 1069 O O . ASP A 1 135 ? 6.004 5.555 -0.662 1.00 87.19 135 ASP A O 1
ATOM 1073 N N . VAL A 1 136 ? 4.620 3.808 -0.490 1.00 90.88 136 VAL A N 1
ATOM 1074 C CA . VAL A 1 136 ? 5.195 3.248 0.736 1.00 90.88 136 VAL A CA 1
ATOM 1075 C C . VAL A 1 136 ? 6.580 2.665 0.473 1.00 90.88 136 VAL A C 1
ATOM 1077 O O . VAL A 1 136 ? 7.508 2.908 1.240 1.00 90.88 136 VAL A O 1
ATOM 1080 N N . VAL A 1 137 ? 6.748 1.933 -0.632 1.00 93.31 137 VAL A N 1
ATOM 1081 C CA . VAL A 1 137 ? 8.040 1.370 -1.047 1.00 93.31 137 VAL A 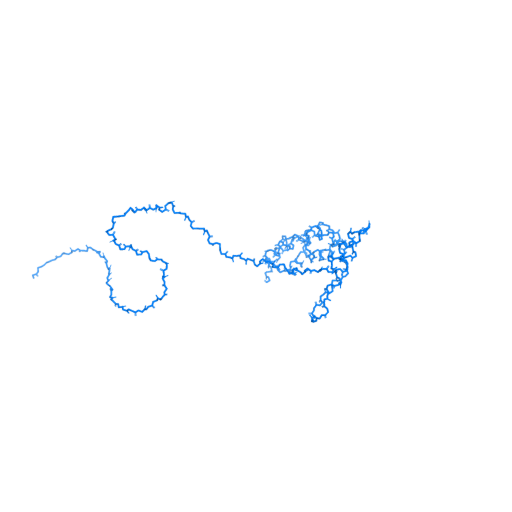CA 1
ATOM 1082 C C . VAL A 1 137 ? 9.053 2.472 -1.319 1.00 93.31 137 VAL A C 1
ATOM 1084 O O . VAL A 1 137 ? 10.196 2.341 -0.900 1.00 93.31 137 VAL A O 1
ATOM 1087 N N . GLN A 1 138 ? 8.663 3.556 -1.993 1.00 91.19 138 GLN A N 1
ATOM 1088 C CA . GLN A 1 138 ? 9.569 4.675 -2.252 1.00 91.19 138 GLN A CA 1
ATOM 1089 C C . GLN A 1 138 ? 10.087 5.289 -0.949 1.00 91.19 138 GLN A C 1
ATOM 1091 O O . GLN A 1 138 ? 11.294 5.468 -0.801 1.00 91.19 138 GLN A O 1
ATOM 1096 N N . ILE A 1 139 ? 9.199 5.535 0.017 1.00 91.88 139 ILE A N 1
ATOM 1097 C CA . ILE A 1 139 ? 9.576 6.063 1.334 1.00 91.88 139 ILE A CA 1
ATOM 1098 C C . ILE A 1 139 ? 10.474 5.064 2.077 1.00 91.88 139 ILE A C 1
ATOM 1100 O O . ILE A 1 139 ? 11.522 5.440 2.602 1.00 91.88 139 ILE A O 1
ATOM 1104 N N . ALA A 1 140 ? 10.112 3.782 2.089 1.00 93.06 140 ALA A N 1
ATOM 1105 C CA . ALA A 1 140 ? 10.877 2.751 2.782 1.00 93.06 140 ALA A CA 1
ATOM 1106 C C . ALA A 1 140 ? 12.278 2.560 2.189 1.00 93.06 140 ALA A C 1
ATOM 1108 O O . ALA A 1 140 ? 13.251 2.477 2.930 1.00 93.06 140 ALA A O 1
ATOM 1109 N N . VAL A 1 141 ? 12.393 2.506 0.860 1.00 93.50 141 VAL A N 1
ATOM 1110 C CA . VAL A 1 141 ? 13.672 2.344 0.154 1.00 93.50 141 VAL A CA 1
ATOM 1111 C C . VAL A 1 141 ? 14.544 3.587 0.323 1.00 93.50 141 VAL A C 1
ATOM 1113 O O . VAL A 1 141 ? 15.752 3.448 0.494 1.00 93.50 141 VAL A O 1
ATOM 1116 N N . ALA A 1 142 ? 13.957 4.786 0.354 1.00 92.12 142 ALA A N 1
ATOM 1117 C CA . ALA A 1 142 ? 14.701 6.015 0.624 1.00 92.12 142 ALA A CA 1
ATOM 1118 C C . ALA A 1 142 ? 15.329 6.034 2.031 1.00 92.12 142 ALA A C 1
ATOM 1120 O O . ALA A 1 142 ? 16.430 6.552 2.194 1.00 92.12 142 ALA A O 1
ATOM 1121 N N . ASN A 1 143 ? 14.659 5.452 3.034 1.00 92.88 143 ASN A N 1
ATOM 1122 C CA . ASN A 1 143 ? 15.134 5.450 4.424 1.00 92.88 143 ASN A CA 1
ATOM 1123 C C . ASN A 1 143 ? 15.990 4.222 4.785 1.00 92.88 143 ASN A C 1
ATOM 1125 O O . ASN A 1 143 ? 16.950 4.340 5.541 1.00 92.88 143 ASN A O 1
ATOM 1129 N N . TYR A 1 144 ? 15.660 3.040 4.258 1.00 91.69 144 TYR A N 1
ATOM 1130 C CA . TYR A 1 144 ? 16.283 1.763 4.638 1.00 91.69 144 TYR A CA 1
ATOM 1131 C C . TYR A 1 144 ? 17.117 1.109 3.522 1.00 91.69 144 TYR A C 1
ATOM 1133 O O . TYR A 1 144 ? 17.746 0.076 3.764 1.00 91.69 144 TYR A O 1
ATOM 1141 N N . GLY A 1 145 ? 17.133 1.671 2.309 1.00 90.19 145 GLY A N 1
ATOM 1142 C CA . GLY A 1 145 ? 17.818 1.098 1.145 1.00 90.19 145 GLY A CA 1
ATOM 1143 C C . GLY A 1 145 ? 17.189 -0.209 0.640 1.00 90.19 145 GLY A C 1
ATOM 1144 O O . GLY A 1 145 ? 16.006 -0.479 0.859 1.00 90.19 145 GLY A O 1
ATOM 1145 N N . ASP A 1 146 ? 17.983 -1.057 -0.030 1.00 90.75 146 ASP A N 1
ATOM 1146 C CA . ASP A 1 146 ? 17.563 -2.411 -0.447 1.00 90.75 146 ASP A CA 1
ATOM 1147 C C . ASP A 1 146 ? 17.634 -3.403 0.725 1.00 90.75 146 ASP A C 1
ATOM 1149 O O . ASP A 1 146 ? 18.406 -4.362 0.722 1.00 90.75 146 ASP A O 1
ATOM 1153 N N . ASN A 1 147 ? 16.826 -3.160 1.756 1.00 93.31 147 ASN A N 1
ATOM 1154 C CA . ASN A 1 147 ? 16.659 -4.085 2.868 1.00 93.31 147 ASN A CA 1
ATOM 1155 C C . ASN A 1 147 ? 15.258 -4.714 2.827 1.00 93.31 147 ASN A C 1
ATOM 1157 O O . ASN A 1 147 ? 14.295 -4.106 3.307 1.00 93.31 147 ASN A O 1
ATOM 1161 N N . PRO A 1 148 ? 15.115 -5.948 2.310 1.00 91.00 148 PRO A N 1
ATOM 1162 C CA . PRO A 1 148 ? 13.801 -6.538 2.084 1.00 91.00 148 PRO A CA 1
ATOM 1163 C C . PRO A 1 148 ? 13.020 -6.779 3.371 1.00 91.00 148 PRO A C 1
ATOM 1165 O O . PRO A 1 148 ? 11.793 -6.697 3.358 1.00 91.00 148 PRO A O 1
ATOM 1168 N N . SER A 1 149 ? 13.706 -7.043 4.483 1.00 93.88 149 SER A N 1
ATOM 1169 C CA . SER A 1 149 ? 13.063 -7.240 5.780 1.00 93.88 149 SER A CA 1
ATOM 1170 C C . SER A 1 149 ? 12.493 -5.928 6.317 1.00 93.88 149 SER A C 1
ATOM 1172 O O . SER A 1 149 ? 11.333 -5.886 6.721 1.00 93.88 149 SER A O 1
ATOM 1174 N N . LYS A 1 150 ? 13.274 -4.840 6.269 1.00 94.38 150 LYS A N 1
ATOM 1175 C CA . LYS A 1 150 ? 12.840 -3.516 6.747 1.00 94.38 150 LYS A CA 1
ATOM 1176 C C . LYS A 1 150 ? 11.765 -2.902 5.848 1.00 94.38 150 LYS A C 1
ATOM 1178 O O . LYS A 1 150 ? 10.781 -2.396 6.373 1.00 94.38 150 LYS A O 1
ATOM 1183 N N . VAL A 1 151 ? 11.895 -3.014 4.524 1.00 94.25 151 VAL A N 1
ATOM 1184 C CA . VAL A 1 151 ? 10.899 -2.495 3.568 1.00 94.25 151 VAL A CA 1
ATOM 1185 C C . VAL A 1 151 ? 9.550 -3.198 3.731 1.00 94.25 151 VAL A C 1
ATOM 1187 O O . VAL A 1 151 ? 8.515 -2.537 3.785 1.00 94.25 151 VAL A O 1
ATOM 1190 N N . LYS A 1 152 ? 9.546 -4.530 3.881 1.00 93.56 152 LYS A N 1
ATOM 1191 C CA . LYS A 1 152 ? 8.310 -5.281 4.151 1.00 93.56 152 LYS A CA 1
ATOM 1192 C C . LYS A 1 152 ? 7.708 -4.931 5.510 1.00 93.56 152 LYS A C 1
ATOM 1194 O O . LYS A 1 152 ? 6.499 -4.746 5.594 1.00 93.56 152 LYS A O 1
ATOM 1199 N N . ALA A 1 153 ? 8.531 -4.825 6.557 1.00 94.69 153 ALA A N 1
ATOM 1200 C CA . ALA A 1 153 ? 8.060 -4.461 7.892 1.00 94.69 153 ALA A CA 1
ATOM 1201 C C . ALA A 1 153 ? 7.408 -3.070 7.906 1.00 94.69 153 ALA A C 1
ATOM 1203 O O . ALA A 1 153 ? 6.292 -2.934 8.402 1.00 94.69 153 ALA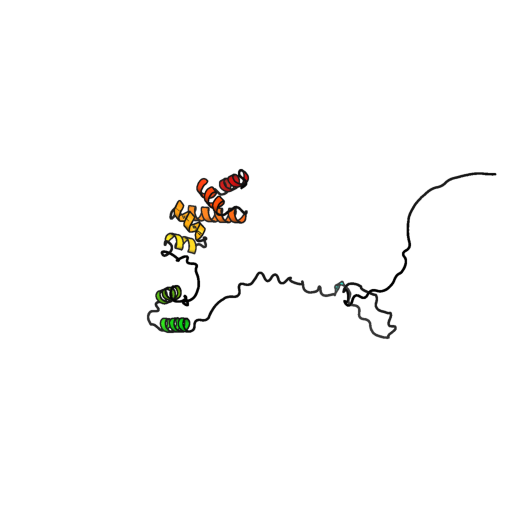 A O 1
ATOM 1204 N N . PHE A 1 154 ? 8.054 -2.074 7.289 1.00 95.69 154 PHE A N 1
ATOM 1205 C CA . PHE A 1 154 ? 7.497 -0.729 7.142 1.00 95.69 154 PHE A CA 1
ATOM 1206 C C . PHE A 1 154 ? 6.159 -0.756 6.404 1.00 95.69 154 PHE A C 1
ATOM 1208 O O . PHE A 1 154 ? 5.191 -0.172 6.875 1.00 95.69 154 PHE A O 1
ATOM 1215 N N . ALA A 1 155 ? 6.071 -1.470 5.278 1.00 94.44 155 ALA A N 1
ATOM 1216 C CA . ALA A 1 155 ? 4.841 -1.506 4.497 1.00 94.44 155 ALA A CA 1
ATOM 1217 C C . ALA A 1 155 ? 3.678 -2.199 5.218 1.00 94.44 155 ALA A C 1
ATOM 1219 O O . ALA A 1 155 ? 2.547 -1.718 5.162 1.00 94.44 155 ALA A O 1
ATOM 1220 N N . ASN A 1 156 ? 3.957 -3.290 5.934 1.00 94.38 156 ASN A N 1
ATOM 1221 C CA . ASN A 1 156 ? 2.958 -3.972 6.751 1.00 94.38 156 ASN A CA 1
ATOM 1222 C C . ASN A 1 156 ? 2.470 -3.075 7.899 1.00 94.38 156 ASN A C 1
ATOM 1224 O O . ASN A 1 156 ? 1.263 -2.925 8.077 1.00 94.38 156 ASN A O 1
ATOM 1228 N N . GLY A 1 157 ? 3.390 -2.444 8.639 1.00 94.75 157 GLY A N 1
ATOM 1229 C CA . GLY A 1 157 ? 3.045 -1.519 9.722 1.00 94.75 157 GLY A CA 1
ATOM 1230 C C . GLY A 1 157 ? 2.281 -0.294 9.218 1.00 94.75 157 GLY A C 1
ATOM 1231 O O . GLY A 1 157 ? 1.297 0.120 9.829 1.00 94.75 157 GLY A O 1
ATOM 1232 N N . TYR A 1 158 ? 2.678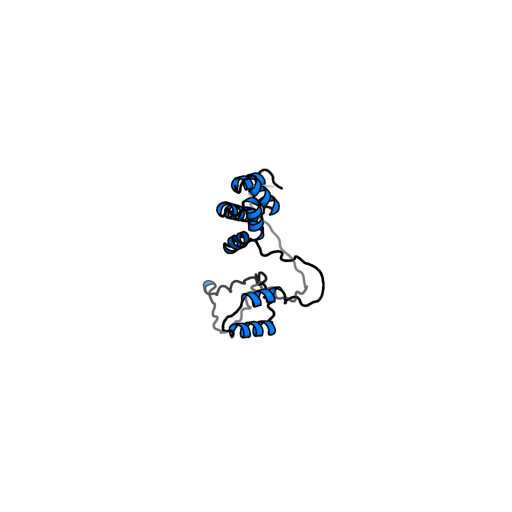 0.240 8.059 1.00 94.94 158 TYR A N 1
ATOM 1233 C CA . TYR A 1 158 ? 2.016 1.372 7.420 1.00 94.94 158 TYR A CA 1
ATOM 1234 C C . TYR A 1 158 ? 0.566 1.042 7.073 1.00 94.94 158 TYR A C 1
ATOM 1236 O O . TYR A 1 158 ? -0.328 1.802 7.436 1.00 94.94 158 TYR A O 1
ATOM 1244 N N . ASN A 1 159 ? 0.327 -0.101 6.420 1.00 94.25 159 ASN A N 1
ATOM 1245 C CA . ASN A 1 159 ? -1.020 -0.541 6.060 1.00 94.25 159 ASN A CA 1
ATOM 1246 C C . ASN A 1 159 ? -1.881 -0.788 7.303 1.00 94.25 159 ASN A C 1
ATOM 1248 O O . ASN A 1 159 ? -3.005 -0.300 7.357 1.00 94.25 159 ASN A O 1
ATOM 1252 N N . LEU A 1 160 ? -1.340 -1.453 8.327 1.00 94.62 160 LEU A N 1
ATOM 1253 C CA . LEU A 1 160 ? -2.072 -1.730 9.562 1.00 94.62 160 LEU A CA 1
ATOM 1254 C C . LEU A 1 160 ? -2.539 -0.442 10.257 1.00 94.62 160 LEU A C 1
ATOM 1256 O O . LEU A 1 160 ? -3.708 -0.305 10.608 1.00 94.62 160 LEU A O 1
ATOM 1260 N N . LEU A 1 161 ? -1.643 0.531 10.432 1.00 93.38 161 LEU A N 1
ATOM 1261 C CA . LEU A 1 161 ? -1.974 1.791 11.105 1.00 93.38 161 LEU A CA 1
ATOM 1262 C C . LEU A 1 161 ? -2.907 2.670 10.253 1.00 93.38 161 LEU A C 1
ATOM 1264 O O . LEU A 1 161 ? -3.804 3.330 10.776 1.00 93.38 161 LEU A O 1
ATOM 1268 N N . ARG A 1 162 ? -2.751 2.633 8.928 1.00 92.88 162 ARG A N 1
ATOM 1269 C CA . ARG A 1 162 ? -3.684 3.242 7.971 1.00 92.88 162 ARG A CA 1
ATOM 1270 C C . ARG A 1 162 ? -5.088 2.653 8.068 1.00 92.88 162 ARG A C 1
ATOM 1272 O O . ARG A 1 162 ? -6.059 3.400 7.986 1.00 92.88 162 ARG A O 1
ATOM 1279 N N . GLU A 1 163 ? -5.198 1.337 8.219 1.00 92.19 163 GLU A N 1
ATOM 1280 C CA . GLU A 1 163 ? -6.470 0.630 8.398 1.00 92.19 163 GLU A CA 1
ATOM 1281 C C . GLU A 1 163 ? -7.121 0.949 9.751 1.00 92.19 163 GLU A C 1
ATOM 1283 O O . GLU A 1 163 ? -8.345 1.007 9.840 1.00 92.19 163 GLU A O 1
ATOM 1288 N N . MET A 1 164 ? -6.323 1.254 10.782 1.00 91.50 164 MET A N 1
ATOM 1289 C CA . MET A 1 164 ? -6.817 1.767 12.069 1.00 91.50 164 MET A CA 1
ATOM 1290 C C . MET A 1 164 ? -7.319 3.220 12.004 1.00 91.50 164 MET A C 1
ATOM 1292 O O . MET A 1 164 ? -7.909 3.704 12.968 1.00 91.50 164 MET A O 1
ATOM 1296 N N . GLY A 1 165 ? -7.118 3.914 10.879 1.00 92.38 165 GLY A N 1
ATOM 1297 C CA . GLY A 1 165 ? -7.604 5.277 10.654 1.00 92.38 165 GLY A CA 1
ATOM 1298 C C . GLY A 1 165 ? -6.590 6.381 10.957 1.00 92.38 165 GLY A C 1
ATOM 1299 O O . GLY A 1 165 ? -6.950 7.557 10.912 1.00 92.38 165 GLY A O 1
ATOM 1300 N N . PHE A 1 166 ? -5.326 6.044 11.232 1.00 92.50 166 PHE A N 1
ATOM 1301 C CA . PHE A 1 166 ? -4.281 7.051 11.415 1.00 92.50 166 PHE A CA 1
ATOM 1302 C C . PHE A 1 166 ? -3.879 7.695 10.081 1.00 92.50 166 PHE A C 1
ATOM 1304 O O . PHE A 1 166 ? -3.897 7.068 9.017 1.00 92.50 166 PHE A O 1
ATOM 1311 N N . SER A 1 167 ? -3.499 8.974 10.136 1.00 91.81 167 SER A N 1
ATOM 1312 C CA . SER A 1 167 ? -3.121 9.732 8.942 1.00 91.81 167 SER A CA 1
ATOM 1313 C C . SER A 1 167 ? -1.838 9.182 8.306 1.00 91.81 167 SER A C 1
ATOM 1315 O O . SER A 1 167 ? -0.890 8.827 9.002 1.00 91.81 167 SER A O 1
ATOM 1317 N N . SER A 1 168 ? -1.764 9.157 6.973 1.00 90.81 168 SER A N 1
ATOM 1318 C CA . SER A 1 168 ? -0.594 8.645 6.243 1.00 90.81 168 SER A CA 1
ATOM 1319 C C . SER A 1 168 ? 0.729 9.263 6.711 1.00 90.81 168 SER A C 1
ATOM 1321 O O . SER A 1 168 ? 1.696 8.542 6.921 1.00 90.81 168 SER A O 1
ATOM 1323 N N . ASN A 1 169 ? 0.773 10.588 6.880 1.00 92.25 169 ASN A N 1
ATOM 1324 C CA . ASN A 1 169 ? 2.004 11.303 7.223 1.00 92.25 169 ASN A CA 1
ATOM 1325 C C . ASN A 1 169 ? 2.459 10.995 8.652 1.00 92.25 169 ASN A C 1
ATOM 1327 O O . ASN A 1 169 ? 3.638 10.722 8.864 1.00 92.25 169 ASN A O 1
ATOM 1331 N N . SER A 1 170 ? 1.524 10.961 9.607 1.00 92.94 170 SER A N 1
ATOM 1332 C CA . SER A 1 170 ? 1.845 10.632 10.997 1.00 92.94 170 SER A CA 1
ATOM 1333 C C . SER A 1 170 ? 2.333 9.188 11.126 1.00 92.94 170 SER A C 1
ATOM 1335 O O . SER A 1 170 ? 3.285 8.922 11.853 1.00 92.94 170 SER A O 1
ATOM 1337 N N . VAL A 1 171 ? 1.730 8.255 10.376 1.00 94.44 171 VAL A N 1
ATOM 1338 C CA . VAL A 1 171 ? 2.145 6.843 10.326 1.00 94.44 171 VAL A CA 1
ATOM 1339 C C . VAL A 1 171 ? 3.570 6.691 9.805 1.00 94.44 171 VAL A C 1
ATOM 1341 O O . VAL A 1 171 ? 4.350 5.960 10.411 1.00 94.44 171 VAL A O 1
ATOM 1344 N N . VAL A 1 172 ? 3.930 7.387 8.720 1.00 94.62 172 VAL A N 1
ATOM 1345 C CA . VAL A 1 172 ? 5.313 7.387 8.211 1.00 94.62 172 VAL A CA 1
ATOM 1346 C C . VAL A 1 172 ? 6.266 7.857 9.303 1.00 94.62 172 VAL A C 1
ATOM 1348 O O . VAL A 1 172 ? 7.212 7.147 9.627 1.00 94.62 172 VAL A O 1
ATOM 1351 N N . GLU A 1 173 ? 6.001 9.017 9.898 1.00 93.69 173 GLU A N 1
ATOM 1352 C CA . GLU A 1 173 ? 6.875 9.611 10.909 1.00 93.69 173 GLU A CA 1
ATOM 1353 C C . GLU A 1 173 ? 7.066 8.697 12.126 1.00 93.69 173 GLU A C 1
ATOM 1355 O O . GLU A 1 173 ? 8.198 8.439 12.532 1.00 93.69 173 GLU A O 1
ATOM 1360 N N . ALA A 1 174 ? 5.981 8.132 12.659 1.00 95.00 174 ALA A N 1
ATOM 1361 C CA . ALA A 1 174 ? 6.052 7.231 13.804 1.00 95.00 174 ALA A CA 1
ATOM 1362 C C . ALA A 1 174 ? 6.816 5.938 13.478 1.00 95.00 174 ALA A C 1
ATOM 1364 O O . ALA A 1 174 ? 7.651 5.499 14.268 1.00 95.00 174 ALA A O 1
ATOM 1365 N N . LEU A 1 175 ? 6.579 5.332 12.310 1.00 95.38 175 LEU A N 1
ATOM 1366 C CA . LEU A 1 175 ? 7.293 4.118 11.906 1.00 95.38 175 LEU A CA 1
ATOM 1367 C C . LEU A 1 175 ? 8.786 4.373 11.687 1.00 95.38 175 LEU A C 1
ATOM 1369 O O . LEU A 1 175 ? 9.599 3.535 12.074 1.00 95.38 175 LEU A O 1
ATOM 1373 N N . LEU A 1 176 ? 9.149 5.529 11.125 1.00 94.12 176 LEU A N 1
ATOM 1374 C CA . LEU A 1 176 ? 10.545 5.950 11.003 1.00 94.12 176 LEU A CA 1
ATOM 1375 C C . LEU A 1 176 ? 11.176 6.162 12.385 1.00 94.12 176 LEU A C 1
ATOM 1377 O O . LEU A 1 176 ? 12.270 5.664 12.636 1.00 94.12 176 LEU A O 1
ATOM 1381 N N . MET A 1 177 ? 10.474 6.848 13.291 1.00 94.12 177 MET A N 1
ATOM 1382 C CA . MET A 1 177 ? 10.955 7.158 14.641 1.00 94.12 177 MET A CA 1
ATOM 1383 C C . MET A 1 177 ? 11.191 5.904 15.494 1.00 94.12 177 MET A C 1
ATOM 1385 O O . MET A 1 177 ? 12.117 5.877 16.302 1.00 94.12 177 MET A O 1
ATOM 1389 N N . PHE A 1 178 ? 10.375 4.862 15.314 1.00 94.88 178 PHE A N 1
ATOM 1390 C CA . PHE A 1 178 ? 10.477 3.613 16.073 1.00 94.88 178 PHE A CA 1
ATOM 1391 C C . PHE A 1 178 ? 11.059 2.442 15.270 1.00 94.88 178 PHE A C 1
ATOM 1393 O O . PHE A 1 178 ? 10.842 1.289 15.631 1.00 94.88 178 PHE A O 1
ATOM 1400 N N . ASP A 1 179 ? 11.811 2.696 14.196 1.00 93.31 179 ASP A N 1
ATOM 1401 C CA . ASP A 1 179 ? 12.531 1.655 13.445 1.00 93.31 179 ASP A CA 1
ATOM 1402 C C . ASP A 1 179 ? 11.653 0.508 12.889 1.00 93.31 179 ASP A C 1
ATOM 1404 O O . ASP A 1 179 ? 12.109 -0.640 12.759 1.00 93.31 179 ASP A O 1
ATOM 1408 N N . ASN A 1 180 ? 10.420 0.831 12.486 1.00 94.38 180 ASN A N 1
ATOM 1409 C CA . ASN A 1 180 ? 9.340 -0.077 12.063 1.00 94.38 180 ASN A CA 1
ATOM 1410 C C . ASN A 1 180 ? 8.684 -0.898 13.189 1.00 94.38 180 ASN A C 1
ATOM 1412 O O . ASN A 1 180 ? 7.975 -1.866 12.909 1.00 94.38 180 ASN A O 1
ATOM 1416 N N . ASP A 1 181 ? 8.889 -0.529 14.454 1.00 95.44 181 ASP A N 1
ATOM 1417 C CA . ASP A 1 181 ? 8.181 -1.111 15.597 1.00 95.44 181 ASP A CA 1
ATOM 1418 C C . ASP A 1 181 ? 6.741 -0.572 15.649 1.00 95.44 181 ASP A C 1
ATOM 1420 O O . ASP A 1 181 ? 6.473 0.556 16.075 1.00 95.44 181 ASP A O 1
ATOM 1424 N N . THR A 1 182 ? 5.807 -1.381 15.143 1.00 94.75 182 THR A N 1
ATOM 1425 C CA . THR A 1 182 ? 4.404 -0.975 14.979 1.00 94.75 182 THR A CA 1
ATOM 1426 C C . THR A 1 182 ? 3.697 -0.812 16.324 1.00 94.75 182 THR A C 1
ATOM 1428 O O . THR A 1 182 ? 2.849 0.067 16.455 1.00 94.75 182 THR A O 1
ATOM 1431 N N . ASP A 1 183 ? 4.087 -1.585 17.341 1.00 94.81 183 ASP A N 1
ATOM 1432 C CA . ASP A 1 183 ? 3.498 -1.505 18.679 1.00 94.81 183 ASP A CA 1
ATOM 1433 C C . ASP A 1 183 ? 3.880 -0.192 19.369 1.00 94.81 183 ASP A C 1
ATOM 1435 O O . ASP A 1 183 ? 3.030 0.480 19.959 1.00 94.81 183 ASP A O 1
ATOM 1439 N N . LYS A 1 184 ? 5.145 0.231 19.241 1.00 95.81 184 LYS A N 1
ATOM 1440 C CA . LYS A 1 184 ? 5.585 1.541 19.749 1.00 95.81 184 LYS A CA 1
ATOM 1441 C C . LYS A 1 184 ? 4.951 2.701 18.992 1.00 95.81 184 LYS A C 1
ATOM 1443 O O . LYS A 1 184 ? 4.536 3.670 19.626 1.00 95.81 184 LYS A O 1
ATOM 1448 N N . ALA A 1 185 ? 4.836 2.597 17.668 1.00 95.06 185 ALA A N 1
ATOM 1449 C CA . ALA A 1 185 ? 4.152 3.602 16.854 1.00 95.06 185 ALA A CA 1
ATOM 1450 C C . ALA A 1 185 ? 2.673 3.736 17.246 1.00 95.06 185 ALA A C 1
ATOM 1452 O O . ALA A 1 185 ? 2.172 4.847 17.416 1.00 95.06 185 ALA A O 1
ATOM 1453 N N . LEU A 1 186 ? 1.989 2.613 17.472 1.00 94.25 186 LEU A N 1
ATOM 1454 C CA . LEU A 1 186 ? 0.606 2.602 17.937 1.00 94.25 186 LEU A CA 1
ATOM 1455 C C . LEU A 1 186 ? 0.476 3.231 19.328 1.00 94.25 186 LEU A C 1
ATOM 1457 O O . LEU A 1 186 ? -0.364 4.105 19.535 1.00 94.25 186 LEU A O 1
ATOM 1461 N N . ALA A 1 187 ? 1.333 2.831 20.272 1.00 94.88 187 ALA A N 1
ATOM 1462 C CA . ALA A 1 187 ? 1.353 3.407 21.613 1.00 94.88 187 ALA A CA 1
ATOM 1463 C C . ALA A 1 187 ? 1.586 4.927 21.577 1.00 94.88 187 ALA A C 1
ATOM 1465 O O . ALA A 1 187 ? 0.962 5.666 22.337 1.00 94.88 187 ALA A O 1
ATOM 1466 N N . TYR A 1 188 ? 2.439 5.409 20.671 1.00 94.12 188 TYR A N 1
ATOM 1467 C CA . TYR A 1 188 ? 2.673 6.836 20.475 1.00 94.12 188 TYR A CA 1
ATOM 1468 C C . TYR A 1 188 ? 1.410 7.591 20.043 1.00 94.12 188 TYR A C 1
ATOM 1470 O O . TYR A 1 188 ? 1.129 8.639 20.625 1.00 94.12 188 TYR A O 1
ATOM 1478 N N . PHE A 1 189 ? 0.623 7.053 19.105 1.00 92.50 189 PHE A N 1
ATOM 1479 C CA . PHE A 1 189 ? -0.641 7.678 18.694 1.00 92.50 189 PHE A CA 1
ATOM 1480 C C . PHE A 1 189 ? -1.707 7.661 19.785 1.00 92.50 189 PHE A C 1
ATOM 1482 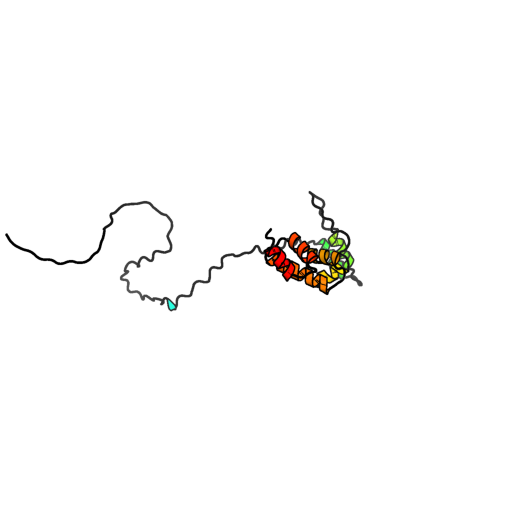O O . PHE A 1 189 ? -2.471 8.612 19.912 1.00 92.50 189 PHE A O 1
ATOM 1489 N N . LEU A 1 190 ? -1.756 6.599 20.590 1.00 90.19 190 LEU A N 1
ATOM 1490 C CA . LEU A 1 190 ? -2.700 6.511 21.706 1.00 90.19 190 LEU A CA 1
ATOM 1491 C C . LEU A 1 190 ? -2.362 7.507 22.823 1.00 90.19 190 LEU A C 1
ATOM 1493 O O . LEU A 1 190 ? -3.263 8.059 23.450 1.00 90.19 190 LEU A O 1
ATOM 1497 N N . ASN A 1 191 ? -1.071 7.751 23.055 1.00 91.50 191 ASN A N 1
ATOM 1498 C CA . ASN A 1 191 ? -0.600 8.701 24.063 1.00 91.50 191 ASN A CA 1
ATOM 1499 C C . ASN A 1 191 ? -0.640 10.157 23.575 1.00 91.50 191 ASN A C 1
ATOM 1501 O O . ASN A 1 191 ? -0.717 11.068 24.395 1.00 91.50 191 ASN A O 1
ATOM 1505 N N . ASN A 1 192 ? -0.592 10.373 22.259 1.00 84.94 192 ASN A N 1
ATOM 1506 C CA . ASN A 1 192 ? -0.665 11.684 21.620 1.00 84.94 192 ASN A CA 1
ATOM 1507 C C . ASN A 1 192 ? -1.781 11.679 20.564 1.00 84.94 192 ASN A C 1
ATOM 1509 O O . ASN A 1 192 ? -1.486 11.637 19.365 1.00 84.94 192 ASN A O 1
ATOM 1513 N N . PRO A 1 193 ? -3.059 11.686 20.988 1.00 71.56 193 PRO A N 1
ATOM 1514 C CA . PRO A 1 193 ? -4.167 11.765 20.050 1.00 71.56 193 PRO A CA 1
ATOM 1515 C C . PRO A 1 193 ? -4.072 13.092 19.287 1.00 71.56 193 PRO A C 1
ATOM 1517 O O . PRO A 1 193 ? -4.051 14.163 19.895 1.00 71.56 193 PRO A O 1
ATOM 1520 N N . SER A 1 194 ? -3.943 12.993 17.964 1.00 59.81 194 SER A N 1
ATOM 1521 C CA . SER A 1 194 ? -3.966 14.132 17.035 1.00 59.81 194 SER A CA 1
ATOM 1522 C C . SER A 1 194 ? -5.392 14.539 16.694 1.00 59.81 194 SER A C 1
ATOM 1524 O O . SER A 1 194 ? -6.236 13.624 16.556 1.00 59.81 194 SER A O 1
#

Secondary structure (DSSP, 8-state):
--------------------------S--TT--PPPP------------GGGSPPPPP-----------------HHHHHHHHHHHTSSS--HHHHHHHHHHH---S----------S---HHHHHHHHTT--HHHHHHHHHHH-S-HHHHHHHHHHHHHHHHTT--HHHHHHHHHHTTT-HHHHHHHHHHS--

Organism: Lithospermum erythrorhizon (NCBI:txid34254)

Radius of gyration: 37.87 Å; chains: 1; bounding box: 101×47×98 Å

Foldseek 3Di:
DDDDDDDDDDDDDDDDDDDDDDDDDPDDDPDDPDPDPDDPDPDDDDDDPPVPDDDPPPPPDPPCPPPPDPPDDDDPVLVVVVVVLVPDPDRDVVVSVVVVVPVPDDDDDDDDDDDPDDDPPPLLVVVVVVVFDNVLLVLQCVLPNSDPVLSVLSRVLLVVVVVVVDDNVLSSVLCSVVSSPSVSSVVVCVVPPD

Sequence (194 aa):
MEYDYRKRPVQSSSSASHHQMYGQNLYPKVGQSQPPPSSSGIGIRVAIKPEYRITPPPQMTPQMGDIPRSNFHFEFDLEKKILAEAEKETPNWSRIMGDLRFENIPSKSTESTPSFGPSPDPIVIKYLALGLSRDVVQIAVANYGDNPSKVKAFANGYNLLREMGFSSNSVVEALLMFDNDTDKALAYFLNNPS

InterPro domains:
  IPR009060 UBA-like superfamily [SSF46934] (149-193)
  IPR015940 Ubiquitin-associated domain [PS50030] (161-192)
  IPR038870 Ubiquitin-associated protein 1 [PTHR15960] (11-192)
  IPR042575 Ubiquitin-associated protein 1, C-terminal [G3DSA:1.20.120.1920] (117-192)
  IPR049467 Ubiquitin-associated protein 1-like, UBA2 domain [PF21267] (154-190)